Protein AF-A0AA91TT52-F1 (afdb_monomer_lite)

Foldseek 3Di:
DPLVQADQLVVVLVVVLVVQLVVLLVVDDPVCNVPVSVVVSCVVSVCCSVPPSVVVSVVVLLVLLVVQVCVLVVQVLQLLLCCQLCVVVCVVVVVNVVCVSSQSSCCVNPLWGLRNLSNQLLLLLLLLLLVLLLVPEPDPLLVVLSVVQSVCSQQPNNVSSCPVHQVLLPLLSNQLSNLRSNLSSLLSVQSAIFNDDDGGHPGSLVRRADPVPGCDSSSVSNVVSNVSSSNRSNVCCNVPSCNHVSVVVSVVVVVVVCVPDDPDDQDFQADFDKDQLCPDPDPCSNVCSVHDDIDGDGPDPDGHGSDDDDDPDADPVNPDD

InterPro domains:
  IPR001127 Phosphotransferase system, sugar-specific permease EIIA type 1 [PF00358] (265-321)
  IPR001127 Phosphotransferase system, sugar-specific permease EIIA type 1 [PS51093] (282-321)
  IPR003352 Phosphotransferase system, EIIC [PF02378] (2-179)
  IPR011055 Duplicated hybrid motif [G3DSA:2.70.70.10] (254-321)
  IPR011055 Duplicated hybrid motif [SSF51261] (259-321)
  IPR013013 Phosphotransferase system, EIIC component, type 1 [PS51103] (1-254)
  IPR050558 Phosphotransferase System Sugar-Specific Components [PTHR30175] (1-278)

Secondary structure (DSSP, 8-state):
--GGG-HHHHHHHHHHHHHHHHHHHHHS-TTTHHHHHHHHHHHHHHHHIIIIIHHHHHHHHHHHHHHHHHHHHH-HHHHHHHHHHHHHHHHHTTTHHHHHHHHHHHHHHHSSBSSGGGGHHHHHHHHHHHHHHHHH---HHHHHHHHHHHHHHHTT--HHHIIIIIHHHSHHHHHHHHHHHHHHHHHHHTT--B-S---SGGGGGGGGSBTTTBS-HHHHHHHHHHHHHHHHHHHHHHHH--HHHHHHHHHHHHHHHHTT-----PPPSS-EEEE-GGGSS-HHHHTTTT-S--EEEESSS----SS--------TT-S--

Organism: Niallia circulans (NCBI:txid1397)

Sequence (321 aa):
MTYTSSVIPIILATYFAAKVEKWLAKVMPAVVKSFFVPLFTLLLIVPLTFLIIGPVSTWASNLLGQGTLWIYEAVPAIAGLVMGGFWQVFVIFGLHWGFVPIGYNNYPVLGYDNFLIMTFAASFAQIGAVLAVMLLTKNKKVKSLSIPAFISGIFGVTEPAIYGVTLPLKKPFIISCIGAGIGGAIIAVMNAKSYSPGPLGIFKIPTLINPENGVDSSFWGAMIAIGVAFVLSFVLTLLFGGINKQVKEVVSEGKELMKGVRNEEIVSPISGELISLKEIPDQVFASESMGKGIGIIPSTGRAVSPVNGIVTTLFKTKHAI

pLDDT: mean 85.79, std 10.61, range [46.94, 98.31]

Radius of gyration: 25.04 Å; chains: 1; bounding box: 53×62×58 Å

Structure (mmCIF, N/CA/C/O backbone):
data_AF-A0AA91TT52-F1
#
_entry.id   AF-A0AA91TT52-F1
#
loop_
_atom_site.group_PDB
_atom_site.id
_atom_site.type_symbol
_atom_site.label_atom_id
_atom_site.label_alt_id
_atom_site.label_comp_id
_atom_site.label_asym_id
_atom_site.label_entity_id
_atom_site.label_seq_id
_atom_site.pdbx_PDB_ins_code
_atom_site.Cartn_x
_atom_site.Cartn_y
_atom_site.Cartn_z
_atom_site.occupancy
_atom_site.B_iso_or_equiv
_atom_site.auth_seq_id
_atom_site.auth_comp_id
_atom_site.auth_asym_id
_atom_site.auth_atom_id
_atom_site.pdbx_PDB_model_num
ATOM 1 N N . MET A 1 1 ? 17.632 -1.076 -21.036 1.00 46.94 1 MET A N 1
ATOM 2 C CA . MET A 1 1 ? 16.562 -1.824 -20.342 1.00 46.94 1 MET A CA 1
ATOM 3 C C . MET A 1 1 ? 17.054 -3.241 -20.089 1.00 46.94 1 MET A C 1
ATOM 5 O O . MET A 1 1 ? 17.298 -3.966 -21.045 1.00 46.94 1 MET A O 1
ATOM 9 N N . THR A 1 2 ? 17.279 -3.628 -18.839 1.00 49.62 2 THR A N 1
ATOM 10 C CA . THR A 1 2 ? 17.638 -5.008 -18.484 1.00 49.62 2 THR A CA 1
ATOM 11 C C . THR A 1 2 ? 16.352 -5.822 -18.332 1.00 49.62 2 THR A C 1
ATOM 13 O O . THR A 1 2 ? 15.542 -5.547 -17.450 1.00 49.62 2 THR A O 1
ATOM 16 N N . TYR A 1 3 ? 16.149 -6.822 -19.199 1.00 54.44 3 TYR A N 1
ATOM 17 C CA . TYR A 1 3 ? 14.974 -7.715 -19.186 1.00 54.44 3 TYR A CA 1
ATOM 18 C C . TYR A 1 3 ? 14.719 -8.375 -17.828 1.00 54.44 3 TYR A C 1
ATOM 20 O O . TYR A 1 3 ? 13.582 -8.667 -17.473 1.00 54.44 3 TYR A O 1
ATOM 28 N N . THR A 1 4 ? 15.786 -8.568 -17.059 1.00 54.38 4 THR A N 1
ATOM 29 C CA . THR A 1 4 ? 15.794 -9.191 -15.736 1.00 54.38 4 THR A CA 1
ATOM 30 C C . THR A 1 4 ? 14.992 -8.429 -14.680 1.00 54.38 4 THR A C 1
ATOM 32 O O . THR A 1 4 ? 14.678 -9.010 -13.649 1.00 54.38 4 THR A O 1
ATOM 35 N N . SER A 1 5 ? 14.656 -7.157 -14.922 1.00 55.12 5 SER A N 1
ATOM 36 C CA . SER A 1 5 ? 14.015 -6.283 -13.929 1.00 55.12 5 SER A CA 1
ATOM 37 C C . SER A 1 5 ? 12.599 -5.836 -14.315 1.00 55.12 5 SER A C 1
ATOM 39 O O . SER A 1 5 ? 12.020 -5.008 -13.616 1.00 55.12 5 SER A O 1
ATOM 41 N N . SER A 1 6 ? 12.035 -6.344 -15.420 1.00 66.88 6 SER A N 1
ATOM 42 C CA . SER A 1 6 ? 10.694 -5.958 -15.884 1.00 66.88 6 SER A CA 1
ATOM 43 C C . SER A 1 6 ? 9.651 -7.042 -15.598 1.00 66.88 6 SER A C 1
ATOM 45 O O . SER A 1 6 ? 9.856 -8.226 -15.869 1.00 66.88 6 SER A O 1
ATOM 47 N N . VAL A 1 7 ? 8.506 -6.625 -15.053 1.00 72.69 7 VAL A N 1
ATOM 48 C CA . VAL A 1 7 ? 7.458 -7.525 -14.543 1.00 72.69 7 VAL A CA 1
ATOM 49 C C . VAL A 1 7 ? 6.694 -8.227 -15.672 1.00 72.69 7 VAL A C 1
ATOM 51 O O . VAL A 1 7 ? 6.399 -9.417 -15.574 1.00 72.69 7 VAL A O 1
ATOM 54 N N . ILE A 1 8 ? 6.402 -7.520 -16.768 1.00 78.44 8 ILE A N 1
ATOM 55 C CA . ILE A 1 8 ? 5.627 -8.056 -17.900 1.00 78.44 8 ILE A CA 1
ATOM 56 C C . ILE A 1 8 ? 6.341 -9.231 -18.601 1.00 78.44 8 ILE A C 1
ATOM 58 O O . ILE A 1 8 ? 5.702 -10.277 -18.765 1.00 78.44 8 ILE A O 1
ATOM 62 N N . PRO A 1 9 ? 7.638 -9.143 -18.974 1.00 78.88 9 PRO A N 1
ATOM 63 C CA . PRO A 1 9 ? 8.349 -10.281 -19.550 1.00 78.88 9 PRO A CA 1
ATOM 64 C C . PRO A 1 9 ? 8.354 -11.506 -18.633 1.00 78.88 9 PRO A C 1
ATOM 66 O O . PRO A 1 9 ? 8.196 -12.617 -19.130 1.00 78.88 9 PRO A O 1
ATOM 69 N N . ILE A 1 10 ? 8.471 -11.330 -17.311 1.00 82.88 10 ILE A N 1
ATOM 70 C CA . ILE A 1 10 ? 8.463 -12.443 -16.343 1.00 82.88 10 ILE A CA 1
ATOM 71 C C . ILE A 1 10 ? 7.098 -13.143 -16.326 1.00 82.88 10 ILE A C 1
ATOM 73 O O . ILE A 1 10 ? 7.037 -14.375 -16.370 1.00 82.88 10 ILE A O 1
ATOM 77 N N . ILE A 1 11 ? 5.996 -12.386 -16.303 1.00 84.56 11 ILE A N 1
ATOM 78 C CA . ILE A 1 11 ? 4.635 -12.951 -16.335 1.00 84.56 11 ILE A CA 1
ATOM 79 C C . ILE A 1 11 ? 4.414 -13.747 -17.626 1.00 84.56 11 ILE A C 1
ATOM 81 O O . ILE A 1 11 ? 3.922 -14.876 -17.590 1.00 84.56 11 ILE A O 1
ATOM 85 N N . LEU A 1 12 ? 4.807 -13.191 -18.773 1.00 85.69 12 LEU A N 1
ATOM 86 C CA . LEU A 1 12 ? 4.662 -13.875 -20.056 1.00 85.69 12 LEU A CA 1
ATOM 87 C C . LEU A 1 12 ? 5.569 -15.112 -20.137 1.00 85.69 12 LEU A C 1
ATOM 89 O O . LEU A 1 12 ? 5.094 -16.189 -20.495 1.00 85.69 12 LEU A O 1
ATOM 93 N N . ALA A 1 13 ? 6.840 -14.995 -19.748 1.00 88.38 13 ALA A N 1
ATOM 94 C CA . ALA A 1 13 ? 7.793 -16.103 -19.757 1.00 88.38 13 ALA A CA 1
ATOM 95 C C . ALA A 1 13 ? 7.319 -17.266 -18.878 1.00 88.38 13 ALA A C 1
ATOM 97 O O . ALA A 1 13 ? 7.298 -18.406 -19.336 1.00 88.38 13 ALA A O 1
ATOM 98 N N . THR A 1 14 ? 6.860 -16.989 -17.654 1.00 90.00 14 THR A N 1
ATOM 99 C CA . THR A 1 14 ? 6.334 -18.019 -16.739 1.00 90.00 14 THR A CA 1
ATOM 100 C C . THR A 1 14 ? 5.026 -18.638 -17.237 1.00 90.00 14 THR A C 1
ATOM 102 O O . THR A 1 14 ? 4.836 -19.848 -17.110 1.00 90.00 14 THR A O 1
ATOM 105 N N . TYR A 1 15 ? 4.149 -17.860 -17.878 1.00 91.19 15 TYR A N 1
ATOM 106 C CA . TYR A 1 15 ? 2.933 -18.380 -18.510 1.00 91.19 15 TYR A CA 1
ATOM 107 C C . TYR A 1 15 ? 3.239 -19.370 -19.642 1.00 91.19 15 TYR A C 1
ATOM 109 O O . TYR A 1 15 ? 2.664 -20.464 -19.690 1.00 91.19 15 TYR A O 1
ATOM 117 N N . PHE A 1 16 ? 4.152 -19.011 -20.550 1.00 92.19 16 PHE A N 1
ATOM 118 C CA . PHE A 1 16 ? 4.579 -19.914 -21.618 1.00 92.19 16 PHE A CA 1
ATOM 119 C C . PHE A 1 16 ? 5.357 -21.108 -21.059 1.00 92.19 16 PHE A C 1
ATOM 121 O O . PHE A 1 16 ? 5.114 -22.232 -21.501 1.00 92.19 16 PHE A O 1
ATOM 128 N N . ALA A 1 17 ? 6.194 -20.905 -20.036 1.00 93.19 17 ALA A N 1
ATOM 129 C CA . ALA A 1 17 ? 6.904 -21.983 -19.353 1.00 93.19 17 ALA A CA 1
ATOM 130 C C . ALA A 1 17 ? 5.943 -23.015 -18.779 1.00 93.19 17 ALA A C 1
ATOM 132 O O . ALA A 1 17 ? 6.080 -24.195 -19.081 1.00 93.19 17 ALA A O 1
ATOM 133 N N . ALA A 1 18 ? 4.899 -22.582 -18.072 1.00 94.75 18 ALA A N 1
ATOM 134 C CA . ALA A 1 18 ? 3.899 -23.486 -17.514 1.00 94.75 18 ALA A CA 1
ATOM 135 C C . ALA A 1 18 ? 3.175 -24.317 -18.593 1.00 94.75 18 ALA A C 1
ATOM 137 O O . ALA A 1 18 ? 2.763 -25.451 -18.336 1.00 94.75 18 ALA A O 1
ATOM 138 N N . LYS A 1 19 ? 3.000 -23.779 -19.809 1.00 94.44 19 LYS A N 1
ATOM 139 C CA . LYS A 1 19 ? 2.430 -24.532 -20.940 1.00 94.44 19 LYS A CA 1
ATOM 140 C C . LYS A 1 19 ? 3.423 -25.533 -21.524 1.00 94.44 19 LYS A C 1
ATOM 142 O O . LYS A 1 19 ? 3.048 -26.685 -21.741 1.00 94.44 19 LYS A O 1
ATOM 147 N N . VAL A 1 20 ? 4.659 -25.097 -21.767 1.00 94.62 20 VAL A N 1
ATOM 148 C CA . VAL A 1 20 ? 5.735 -25.938 -22.313 1.00 94.62 20 VAL A CA 1
ATOM 149 C C . VAL A 1 20 ? 6.048 -27.085 -21.356 1.00 94.62 20 VAL A C 1
ATOM 151 O O . VAL A 1 20 ? 6.084 -28.235 -21.782 1.00 94.62 20 VAL A O 1
ATOM 154 N N . GLU A 1 21 ? 6.154 -26.804 -20.060 1.00 95.44 21 GLU A N 1
ATOM 155 C CA . GLU A 1 21 ? 6.400 -27.797 -19.014 1.00 95.44 21 GLU A CA 1
ATOM 156 C C . GLU A 1 21 ? 5.288 -28.850 -18.965 1.00 95.44 21 GLU A C 1
ATOM 158 O O . GLU A 1 21 ? 5.562 -30.049 -19.004 1.00 95.44 21 GLU A O 1
ATOM 163 N N . LYS A 1 22 ? 4.014 -28.427 -18.967 1.00 94.31 22 LYS A N 1
ATOM 164 C CA . LYS A 1 22 ? 2.864 -29.351 -19.003 1.00 94.31 22 LYS A CA 1
ATOM 165 C C . LYS A 1 22 ? 2.855 -30.224 -20.253 1.00 94.31 22 LYS A C 1
ATOM 167 O O . LYS A 1 22 ? 2.429 -31.377 -20.184 1.00 94.31 22 LYS A O 1
ATOM 172 N N . TRP A 1 23 ? 3.268 -29.681 -21.393 1.00 95.38 23 TRP A N 1
ATOM 173 C CA . TRP A 1 23 ? 3.359 -30.434 -22.639 1.00 95.38 23 TRP A CA 1
ATOM 174 C C . TRP A 1 23 ? 4.511 -31.447 -22.598 1.00 95.38 23 TRP A C 1
ATOM 176 O O . TRP A 1 23 ? 4.277 -32.635 -22.819 1.00 95.38 23 TRP A O 1
ATOM 186 N N . LEU A 1 24 ? 5.713 -31.026 -22.200 1.00 93.94 24 LEU A N 1
ATOM 187 C CA . LEU A 1 24 ? 6.869 -31.912 -22.026 1.00 93.94 24 LEU A CA 1
ATOM 188 C C . LEU A 1 24 ? 6.582 -33.018 -21.006 1.00 93.94 24 LEU A C 1
ATOM 190 O O . LEU A 1 24 ? 6.899 -34.180 -21.249 1.00 93.94 24 LEU A O 1
ATOM 194 N N . ALA A 1 25 ? 5.892 -32.704 -19.909 1.00 92.88 25 ALA A N 1
ATOM 195 C CA . ALA A 1 25 ? 5.464 -33.689 -18.922 1.00 92.88 25 ALA A CA 1
ATOM 196 C C . ALA A 1 25 ? 4.472 -34.723 -19.479 1.00 92.88 25 ALA A C 1
ATOM 198 O O . ALA A 1 25 ? 4.389 -35.826 -18.942 1.00 92.88 25 ALA A O 1
ATOM 199 N N . LYS A 1 26 ? 3.718 -34.424 -20.541 1.00 93.56 26 LYS A N 1
ATOM 200 C CA . LYS A 1 26 ? 2.856 -35.424 -21.197 1.00 93.56 26 LYS A CA 1
ATOM 201 C C . LYS A 1 26 ? 3.634 -36.332 -22.142 1.00 93.56 26 LYS A C 1
ATOM 203 O O . LYS A 1 26 ? 3.315 -37.511 -22.227 1.00 93.56 26 LYS A O 1
ATOM 208 N N . VAL A 1 27 ? 4.633 -35.789 -22.834 1.00 93.31 27 VAL A N 1
ATOM 209 C CA . VAL A 1 27 ? 5.400 -36.514 -23.859 1.00 93.31 27 VAL A CA 1
ATOM 210 C C . VAL A 1 27 ? 6.543 -37.336 -23.247 1.00 93.31 27 VAL A C 1
ATOM 212 O O . VAL A 1 27 ? 6.926 -38.366 -23.794 1.00 93.31 27 VAL A O 1
ATOM 215 N N . MET A 1 28 ? 7.090 -36.912 -22.104 1.00 91.56 28 MET A N 1
ATOM 216 C CA . MET A 1 28 ? 8.277 -37.533 -21.511 1.00 91.56 28 MET A CA 1
ATOM 217 C C . MET A 1 28 ? 7.993 -38.818 -20.715 1.00 91.56 28 MET A C 1
ATOM 219 O O . MET A 1 28 ? 7.111 -38.814 -19.845 1.00 91.56 28 MET A O 1
ATOM 223 N N . PRO A 1 29 ? 8.788 -39.893 -20.926 1.00 91.44 29 PRO A N 1
ATOM 224 C CA . PRO A 1 29 ? 8.698 -41.124 -20.146 1.00 91.44 29 PRO A CA 1
ATOM 225 C C . PRO A 1 29 ? 8.929 -40.886 -18.649 1.00 91.44 29 PRO A C 1
ATOM 227 O O . PRO A 1 29 ? 9.776 -40.082 -18.259 1.00 91.44 29 PRO A O 1
ATOM 230 N N . ALA A 1 30 ? 8.212 -41.624 -17.796 1.00 91.00 30 ALA A N 1
ATOM 231 C CA . ALA A 1 30 ? 8.233 -41.428 -16.343 1.00 91.00 30 ALA A CA 1
ATOM 232 C C . ALA A 1 30 ? 9.642 -41.506 -15.724 1.00 91.00 30 ALA A C 1
ATOM 234 O O . ALA A 1 30 ? 9.954 -40.714 -14.841 1.00 91.00 30 ALA A O 1
ATOM 235 N N . VAL A 1 31 ? 10.499 -42.399 -16.234 1.00 92.25 31 VAL A N 1
ATOM 236 C CA . VAL A 1 31 ? 11.857 -42.651 -15.711 1.00 92.25 31 VAL A CA 1
ATOM 237 C C . VAL A 1 31 ? 12.773 -41.429 -15.830 1.00 92.25 31 VAL A C 1
ATOM 239 O O . VAL A 1 31 ? 13.665 -41.241 -15.013 1.00 92.25 31 VAL A O 1
ATOM 242 N N . VAL A 1 32 ? 12.545 -40.581 -16.836 1.00 92.94 32 VAL A N 1
ATOM 243 C CA . VAL A 1 32 ? 13.442 -39.464 -17.181 1.00 92.94 32 VAL A CA 1
ATOM 244 C C . VAL A 1 32 ? 12.784 -38.091 -16.983 1.00 92.94 32 VAL A C 1
ATOM 246 O O . VAL A 1 32 ? 13.426 -37.046 -17.091 1.00 92.94 32 VAL A O 1
ATOM 249 N N . LYS A 1 33 ? 11.486 -38.085 -16.663 1.00 90.50 33 LYS A N 1
ATOM 250 C CA . LYS A 1 33 ? 10.633 -36.898 -16.555 1.00 90.50 33 LYS A CA 1
ATOM 251 C C . LYS A 1 33 ? 11.160 -35.861 -15.560 1.00 90.50 33 LYS A C 1
ATOM 253 O O . LYS A 1 33 ? 11.121 -34.675 -15.867 1.00 90.50 33 LYS A O 1
ATOM 258 N N . SER A 1 34 ? 11.672 -36.294 -14.409 1.00 89.94 34 SER A N 1
ATOM 259 C CA . SER A 1 34 ? 12.194 -35.398 -13.364 1.00 89.94 34 SER A CA 1
ATOM 260 C C . SER A 1 34 ? 13.415 -34.591 -13.808 1.00 89.94 34 SER A C 1
ATOM 262 O O . SER A 1 34 ? 13.635 -33.500 -13.293 1.00 89.94 34 SER A O 1
ATOM 264 N N . PHE A 1 35 ? 14.186 -35.101 -14.772 1.00 91.50 35 PHE A N 1
ATOM 265 C CA . PHE A 1 35 ? 15.400 -34.454 -15.260 1.00 91.50 35 PHE A CA 1
ATOM 266 C C . PHE A 1 35 ? 15.152 -33.652 -16.543 1.00 91.50 35 PHE A C 1
ATOM 268 O O . PHE A 1 35 ? 15.481 -32.469 -16.625 1.00 91.50 35 PHE A O 1
ATOM 275 N N . PHE A 1 36 ? 14.531 -34.273 -17.548 1.00 94.25 36 PHE A N 1
ATOM 276 C CA . PHE A 1 36 ? 14.431 -33.666 -18.877 1.00 94.25 36 PHE A CA 1
ATOM 277 C C . PHE A 1 36 ? 13.303 -32.646 -19.012 1.00 94.25 36 PHE A C 1
ATOM 279 O O . PHE A 1 36 ? 13.426 -31.731 -19.823 1.00 94.25 36 PHE A O 1
ATOM 286 N N . VAL A 1 37 ? 12.220 -32.755 -18.232 1.00 94.25 37 VAL A N 1
ATOM 287 C CA . VAL A 1 37 ? 11.124 -31.776 -18.323 1.00 94.25 37 VAL A CA 1
ATOM 288 C C . VAL A 1 37 ? 11.588 -30.381 -17.894 1.00 94.25 37 VAL A C 1
ATOM 290 O O . VAL A 1 37 ? 11.423 -29.461 -18.699 1.00 94.25 37 VAL A O 1
ATOM 293 N N . PRO A 1 38 ? 12.225 -30.181 -16.721 1.00 92.50 38 PRO A N 1
ATOM 294 C CA . PRO A 1 38 ? 12.754 -28.865 -16.357 1.00 92.50 38 PRO A CA 1
ATOM 295 C C . PRO A 1 38 ? 13.838 -28.376 -17.326 1.00 92.50 38 PRO A C 1
ATOM 297 O O . PRO A 1 38 ? 13.805 -27.217 -17.741 1.00 92.50 38 PRO A O 1
ATOM 300 N N . LEU A 1 39 ? 14.753 -29.263 -17.745 1.00 95.12 39 LEU A N 1
ATOM 301 C CA . LEU A 1 39 ? 15.841 -28.930 -18.670 1.00 95.12 39 LEU A CA 1
ATOM 302 C C . LEU A 1 39 ? 15.311 -28.384 -20.000 1.00 95.12 39 LEU A C 1
ATOM 304 O O . LEU A 1 39 ? 15.680 -27.284 -20.402 1.00 95.12 39 LEU A O 1
ATOM 308 N N . PHE A 1 40 ? 14.428 -29.126 -20.674 1.00 95.00 40 PHE A N 1
ATOM 309 C CA . PHE A 1 40 ? 13.886 -28.702 -21.965 1.00 95.00 40 PHE A CA 1
ATOM 310 C C . PHE A 1 40 ? 12.918 -27.529 -21.837 1.00 95.00 40 PHE A C 1
ATOM 312 O O . PHE A 1 40 ? 12.854 -26.702 -22.744 1.00 95.00 40 PHE A O 1
ATOM 319 N N . THR A 1 41 ? 12.213 -27.402 -20.709 1.00 94.56 41 THR A N 1
ATOM 320 C CA . THR A 1 41 ? 11.400 -26.209 -20.442 1.00 94.56 41 THR A CA 1
ATOM 321 C C . THR A 1 41 ? 12.287 -24.971 -20.432 1.00 94.56 41 THR A C 1
ATOM 323 O O . THR A 1 41 ? 12.012 -24.026 -21.166 1.00 94.56 41 THR A O 1
ATOM 326 N N . LEU A 1 42 ? 13.391 -24.979 -19.681 1.00 93.19 42 LEU A N 1
ATOM 327 C CA . LEU A 1 42 ? 14.327 -23.853 -19.662 1.00 93.19 42 LEU A CA 1
ATOM 328 C C . LEU A 1 42 ? 15.009 -23.649 -21.018 1.00 93.19 42 LEU A C 1
ATOM 330 O O . LEU A 1 42 ? 15.086 -22.517 -21.489 1.00 93.19 42 LEU A O 1
ATOM 334 N N . LEU A 1 43 ? 15.441 -24.725 -21.679 1.00 95.00 43 LEU A N 1
ATOM 335 C CA . LEU A 1 43 ? 16.121 -24.660 -22.976 1.00 95.00 43 LEU A CA 1
ATOM 336 C C . LEU A 1 43 ? 15.246 -24.046 -24.078 1.00 95.00 43 LEU A C 1
ATOM 338 O O . LEU A 1 43 ? 15.771 -23.398 -24.977 1.00 95.00 43 LEU A O 1
ATOM 342 N N . LEU A 1 44 ? 13.925 -24.216 -24.005 1.00 93.81 44 LEU A N 1
ATOM 343 C CA . LEU A 1 44 ? 12.980 -23.598 -24.937 1.00 93.81 44 LEU A CA 1
ATOM 344 C C . LEU A 1 44 ? 12.572 -22.191 -24.493 1.00 93.81 44 LEU A C 1
ATOM 346 O O . LEU A 1 44 ? 12.521 -21.271 -25.309 1.00 93.81 44 LEU A O 1
ATOM 350 N N . ILE A 1 45 ? 12.284 -22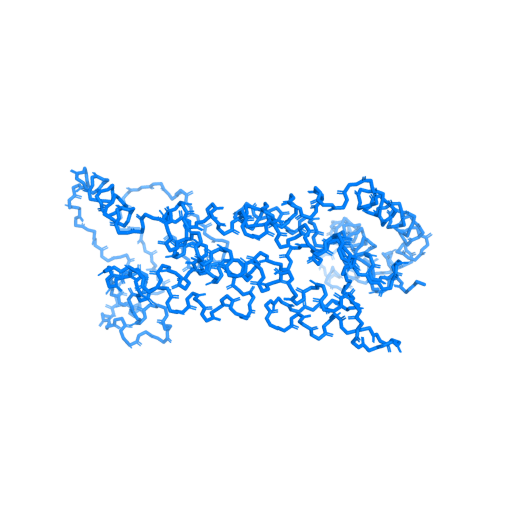.007 -23.204 1.00 93.25 45 ILE A N 1
ATOM 351 C CA . ILE A 1 45 ? 11.751 -20.744 -22.689 1.00 93.25 45 ILE A CA 1
ATOM 352 C C . ILE A 1 45 ? 12.810 -19.659 -22.635 1.00 93.25 45 ILE A C 1
ATOM 354 O O . ILE A 1 45 ? 12.484 -18.518 -22.937 1.00 93.25 45 ILE A O 1
ATOM 358 N N . VAL A 1 46 ? 14.059 -19.965 -22.287 1.00 90.44 46 VAL A N 1
ATOM 359 C CA . VAL A 1 46 ? 15.106 -18.941 -22.170 1.00 90.44 46 VAL A CA 1
ATOM 360 C C . VAL A 1 46 ? 15.366 -18.256 -23.526 1.00 90.44 46 VAL A C 1
ATOM 362 O O . VAL A 1 46 ? 15.215 -17.034 -23.589 1.00 90.44 46 VAL A O 1
ATOM 365 N N . PRO A 1 47 ? 15.632 -18.971 -24.642 1.00 90.75 47 PRO A N 1
ATOM 366 C CA . PRO A 1 47 ? 15.759 -18.341 -25.959 1.00 90.75 47 PRO A CA 1
ATOM 367 C C . PRO A 1 47 ? 14.470 -17.660 -26.423 1.00 90.75 47 PRO A C 1
ATOM 369 O O . PRO A 1 47 ? 14.521 -16.534 -26.912 1.00 90.75 47 PRO A O 1
ATOM 372 N N . LEU A 1 48 ? 13.306 -18.292 -26.225 1.00 89.50 48 LEU A N 1
ATOM 373 C CA . LEU A 1 48 ? 12.008 -17.695 -26.560 1.00 89.50 48 LEU A CA 1
ATOM 374 C C . LEU A 1 48 ? 11.784 -16.373 -25.812 1.00 89.50 48 LEU A C 1
ATOM 376 O O . LEU A 1 48 ? 11.241 -15.416 -26.372 1.00 89.50 48 LEU A O 1
ATOM 380 N N . THR A 1 49 ? 12.232 -16.320 -24.557 1.00 86.12 49 THR A N 1
ATOM 381 C CA . THR A 1 49 ? 12.125 -15.141 -23.707 1.00 86.12 49 THR A CA 1
ATOM 382 C C . THR A 1 49 ? 12.951 -13.999 -24.268 1.00 86.12 49 THR A C 1
ATOM 384 O O . THR A 1 49 ? 12.451 -12.886 -24.347 1.00 86.12 49 THR A O 1
ATOM 387 N N . PHE A 1 50 ? 14.175 -14.254 -24.725 1.00 84.12 50 PHE A N 1
ATOM 388 C CA . PHE A 1 50 ? 15.021 -13.199 -25.284 1.00 84.12 50 PHE A CA 1
ATOM 389 C C . PHE A 1 50 ? 14.654 -12.803 -26.719 1.00 84.12 50 PHE A C 1
ATOM 391 O O . PHE A 1 50 ? 14.724 -11.623 -27.054 1.00 84.12 50 PHE A O 1
ATOM 398 N N . LEU A 1 51 ? 14.259 -13.759 -27.563 1.00 87.88 51 LEU A N 1
ATOM 399 C CA . LEU A 1 51 ? 14.046 -13.522 -28.995 1.00 87.88 51 LEU A CA 1
ATOM 400 C C . LEU A 1 51 ? 12.656 -12.971 -29.323 1.00 87.88 51 LEU A C 1
ATOM 402 O O . LEU A 1 51 ? 12.521 -12.193 -30.262 1.00 87.88 51 LEU A O 1
ATOM 406 N N . ILE A 1 52 ? 11.622 -13.389 -28.585 1.00 85.88 52 ILE A N 1
ATOM 407 C CA . ILE A 1 52 ? 10.225 -13.078 -28.925 1.00 85.88 52 ILE A CA 1
ATOM 408 C C . ILE A 1 52 ? 9.526 -12.370 -27.769 1.00 85.88 52 ILE A C 1
ATOM 410 O O . ILE A 1 52 ? 9.042 -11.251 -27.937 1.00 85.88 52 ILE A O 1
ATOM 414 N N . ILE A 1 53 ? 9.477 -12.993 -26.586 1.00 82.38 53 ILE A N 1
ATOM 415 C CA . ILE A 1 53 ? 8.714 -12.441 -25.454 1.00 82.38 53 ILE A CA 1
ATOM 416 C C . ILE A 1 53 ? 9.313 -11.109 -25.021 1.00 82.38 53 ILE A C 1
ATOM 418 O O . ILE A 1 53 ? 8.568 -10.176 -24.761 1.00 82.38 53 ILE A O 1
ATOM 422 N N . GLY A 1 54 ? 10.638 -11.000 -24.999 1.00 76.31 54 GLY A N 1
ATOM 423 C CA . GLY A 1 54 ? 11.376 -9.798 -24.653 1.00 76.31 54 GLY A CA 1
ATOM 424 C C . GLY A 1 54 ? 10.930 -8.611 -25.504 1.00 76.31 54 GLY A C 1
ATOM 425 O O . GLY A 1 54 ? 10.263 -7.734 -24.960 1.00 76.31 54 GLY A O 1
ATOM 426 N N . PRO A 1 55 ? 11.184 -8.600 -26.824 1.00 80.94 55 PRO A N 1
ATOM 427 C CA . PRO A 1 55 ? 10.782 -7.497 -27.698 1.00 80.94 55 PRO A CA 1
ATOM 428 C C . PRO A 1 55 ? 9.292 -7.135 -27.607 1.00 80.94 55 PRO A C 1
ATOM 430 O O . PRO A 1 55 ? 8.948 -5.959 -27.480 1.00 80.94 55 PRO A O 1
ATOM 433 N N . VAL A 1 56 ? 8.404 -8.138 -27.599 1.00 81.31 56 VAL A N 1
ATOM 434 C CA . VAL A 1 56 ? 6.947 -7.934 -27.485 1.00 81.31 56 VAL A CA 1
ATOM 435 C C . VAL A 1 56 ? 6.581 -7.309 -26.138 1.00 81.31 56 VAL A C 1
ATOM 437 O O . VAL A 1 56 ? 5.796 -6.363 -26.073 1.00 81.31 56 VAL A O 1
ATOM 440 N N . SER A 1 57 ? 7.167 -7.818 -25.055 1.00 75.12 57 SER A N 1
ATOM 441 C CA . SER A 1 57 ? 6.925 -7.329 -23.700 1.00 75.12 57 SER A CA 1
ATOM 442 C C . SER A 1 57 ? 7.480 -5.928 -23.498 1.00 75.12 57 SER A C 1
ATOM 444 O O . SER A 1 57 ? 6.798 -5.118 -22.894 1.00 75.12 57 SER A O 1
ATOM 446 N N . THR A 1 58 ? 8.646 -5.595 -24.054 1.00 75.81 58 THR A N 1
ATOM 447 C CA . THR A 1 58 ? 9.210 -4.242 -24.007 1.00 75.81 58 THR A CA 1
ATOM 448 C C . THR A 1 58 ? 8.317 -3.245 -24.733 1.00 75.81 58 THR A C 1
ATOM 450 O O . THR A 1 58 ? 8.061 -2.165 -24.205 1.00 75.81 58 THR A O 1
ATOM 453 N N . TRP A 1 59 ? 7.794 -3.604 -25.908 1.00 79.56 59 TRP A N 1
ATOM 454 C CA . TRP A 1 59 ? 6.827 -2.762 -26.612 1.00 79.56 59 TRP A CA 1
ATOM 455 C C . TRP A 1 59 ? 5.550 -2.550 -25.783 1.00 79.56 59 TRP A C 1
ATOM 457 O O . TRP A 1 59 ? 5.139 -1.408 -25.575 1.00 79.56 59 TRP A O 1
ATOM 467 N N . ALA A 1 60 ? 4.979 -3.624 -25.228 1.00 76.38 60 ALA A N 1
ATOM 468 C CA . ALA A 1 60 ? 3.802 -3.547 -24.363 1.00 76.38 60 ALA A CA 1
ATOM 469 C C . ALA A 1 60 ? 4.064 -2.737 -23.076 1.00 76.38 60 ALA A C 1
ATOM 471 O O . ALA A 1 60 ? 3.237 -1.920 -22.680 1.00 76.38 60 ALA A O 1
ATOM 472 N N . SER A 1 61 ? 5.230 -2.920 -22.452 1.00 72.00 61 SER A N 1
ATOM 473 C CA . SER A 1 61 ? 5.709 -2.181 -21.280 1.00 72.00 61 SER A CA 1
ATOM 474 C C . SER A 1 61 ? 5.841 -0.689 -21.558 1.00 72.00 61 SER A C 1
ATOM 476 O O . SER A 1 61 ? 5.426 0.118 -20.729 1.00 72.00 61 SER A O 1
ATOM 478 N N . ASN A 1 62 ? 6.396 -0.311 -22.711 1.00 76.50 62 ASN A N 1
ATOM 479 C CA . ASN A 1 62 ? 6.525 1.090 -23.103 1.00 76.50 62 ASN A CA 1
ATOM 480 C C . ASN A 1 62 ? 5.154 1.724 -23.351 1.00 76.50 62 ASN A C 1
ATOM 482 O O . ASN A 1 62 ? 4.902 2.824 -22.869 1.00 76.50 62 ASN A O 1
ATOM 486 N N . LEU A 1 63 ? 4.254 1.017 -24.042 1.00 76.06 63 LEU A N 1
ATOM 487 C CA . LEU A 1 63 ? 2.891 1.488 -24.295 1.00 76.06 63 LEU A CA 1
ATOM 488 C C . LEU A 1 63 ? 2.097 1.648 -22.994 1.00 76.06 63 LEU A C 1
ATOM 490 O O . LEU A 1 63 ? 1.390 2.636 -22.816 1.00 76.06 63 LEU A O 1
ATOM 494 N N . LEU A 1 64 ? 2.250 0.711 -22.058 1.00 70.81 64 LEU A N 1
ATOM 495 C CA . LEU A 1 64 ? 1.625 0.795 -20.743 1.00 70.81 64 LEU A CA 1
ATOM 496 C C . LEU A 1 64 ? 2.186 1.964 -19.924 1.00 70.81 64 LEU A C 1
ATOM 498 O O . LEU A 1 64 ? 1.406 2.730 -19.366 1.00 70.81 64 LEU A O 1
ATOM 502 N N . GLY A 1 65 ? 3.513 2.136 -19.892 1.00 70.94 65 GLY A N 1
ATOM 503 C CA . GLY A 1 65 ? 4.160 3.269 -19.222 1.00 70.94 65 GLY A CA 1
ATOM 504 C C . GLY A 1 65 ? 3.690 4.611 -19.791 1.00 70.94 65 GLY A C 1
ATOM 505 O O . GLY A 1 65 ? 3.262 5.485 -19.039 1.00 70.94 65 GLY A O 1
ATOM 506 N N . GLN A 1 66 ? 3.646 4.739 -21.121 1.00 76.12 66 GLN A N 1
ATOM 507 C CA . GLN A 1 66 ? 3.084 5.909 -21.807 1.00 76.12 66 GLN A CA 1
ATOM 508 C C . GLN A 1 66 ? 1.598 6.113 -21.493 1.00 76.12 66 GLN A C 1
ATOM 510 O O . GLN A 1 66 ? 1.180 7.240 -21.258 1.00 76.12 66 GLN A O 1
ATOM 515 N N . GLY A 1 67 ? 0.803 5.042 -21.426 1.00 71.31 67 GLY A N 1
ATOM 516 C CA . GLY A 1 67 ? -0.604 5.111 -21.033 1.00 71.31 67 GLY A CA 1
ATOM 517 C C . GLY A 1 67 ? -0.790 5.607 -19.599 1.00 71.31 67 GLY A C 1
ATOM 518 O O . GLY A 1 67 ? -1.654 6.445 -19.346 1.00 71.31 67 GLY A O 1
ATOM 519 N N . THR A 1 68 ? 0.047 5.152 -18.660 1.00 69.25 68 THR A N 1
ATOM 520 C CA . THR A 1 68 ? 0.010 5.660 -17.280 1.00 69.25 68 THR A CA 1
ATOM 521 C C . THR A 1 68 ? 0.427 7.120 -17.187 1.00 69.25 68 THR A C 1
ATOM 523 O O . THR A 1 68 ? -0.233 7.879 -16.480 1.00 69.25 68 THR A O 1
ATOM 526 N N . LEU A 1 69 ? 1.447 7.535 -17.945 1.00 72.50 69 LEU A N 1
ATOM 527 C CA . LEU A 1 69 ? 1.841 8.938 -18.051 1.00 72.50 69 LEU A CA 1
ATOM 528 C C . LEU A 1 69 ? 0.734 9.790 -18.667 1.00 72.50 69 LEU A C 1
ATOM 530 O O . LEU A 1 69 ? 0.436 10.848 -18.137 1.00 72.50 69 LEU A O 1
ATOM 534 N N . TRP A 1 70 ? 0.064 9.312 -19.714 1.00 72.81 70 TRP A N 1
ATOM 535 C CA . TRP A 1 70 ? -1.033 10.033 -20.358 1.00 72.81 70 TRP A CA 1
ATOM 536 C C . TRP A 1 70 ? -2.219 10.260 -19.413 1.00 72.81 70 TRP A C 1
ATOM 538 O O . TRP A 1 70 ? -2.731 11.373 -19.327 1.00 72.81 70 TRP A O 1
ATOM 548 N N . ILE A 1 71 ? -2.629 9.237 -18.652 1.00 67.25 71 ILE A N 1
ATOM 549 C CA . ILE A 1 71 ? -3.680 9.382 -17.627 1.00 67.25 71 ILE A CA 1
ATOM 550 C C . ILE A 1 71 ? -3.238 10.380 -16.550 1.00 67.25 71 ILE A C 1
ATOM 552 O O . ILE A 1 71 ? -4.029 11.217 -16.108 1.00 67.25 71 ILE A O 1
ATOM 556 N N . TYR A 1 72 ? -1.975 10.284 -16.138 1.00 68.50 72 TYR A N 1
ATOM 557 C CA . TYR A 1 72 ? -1.392 11.149 -15.126 1.00 68.50 72 TYR A CA 1
ATOM 558 C C . TYR A 1 72 ? -1.297 12.609 -15.585 1.00 68.50 72 TYR A C 1
ATOM 560 O O . TYR A 1 72 ? -1.619 13.496 -14.809 1.00 68.50 72 TYR A O 1
ATOM 568 N N . GLU A 1 73 ? -0.913 12.875 -16.832 1.00 73.94 73 GLU A N 1
ATOM 569 C CA . GLU A 1 73 ? -0.789 14.224 -17.399 1.00 73.94 73 GLU A CA 1
ATOM 570 C C . GLU A 1 73 ? -2.142 14.835 -17.776 1.00 73.94 73 GLU A C 1
ATOM 572 O O . GLU A 1 73 ? -2.309 16.049 -17.677 1.00 73.94 73 GLU A O 1
ATOM 577 N N . ALA A 1 74 ? -3.126 14.016 -18.163 1.00 74.81 74 ALA A N 1
ATOM 578 C CA . ALA A 1 74 ? -4.448 14.505 -18.539 1.00 74.81 74 ALA A CA 1
ATOM 579 C C . ALA A 1 74 ? -5.190 15.119 -17.343 1.00 74.81 74 ALA A C 1
ATOM 581 O O . ALA A 1 74 ? -5.714 16.228 -17.455 1.00 74.81 74 ALA A O 1
ATOM 582 N N . VAL A 1 75 ? -5.247 14.416 -16.199 1.00 84.12 75 VAL A N 1
ATOM 583 C CA . VAL A 1 75 ? -5.878 14.945 -14.977 1.00 84.12 75 VAL A CA 1
ATOM 584 C C . VAL A 1 75 ? -5.217 14.404 -13.690 1.00 84.12 75 VAL A C 1
ATOM 586 O O . VAL A 1 75 ? -5.808 13.570 -12.991 1.00 84.12 75 VAL A O 1
ATOM 589 N N . PRO A 1 76 ? -4.021 14.904 -13.310 1.00 84.12 76 PRO A N 1
ATOM 590 C CA . PRO A 1 76 ? -3.239 14.350 -12.199 1.00 84.12 76 PRO A CA 1
ATOM 591 C C . PRO A 1 76 ? -4.014 14.325 -10.877 1.00 84.12 76 PRO A C 1
ATOM 593 O O . PRO A 1 76 ? -4.035 13.320 -10.169 1.00 84.12 76 PRO A O 1
ATOM 596 N N . ALA A 1 77 ? -4.732 15.407 -10.565 1.00 88.25 77 ALA A N 1
ATOM 597 C CA . ALA A 1 77 ? -5.508 15.512 -9.333 1.00 88.25 77 ALA A CA 1
ATOM 598 C C . ALA A 1 77 ? -6.604 14.437 -9.225 1.00 88.25 77 ALA A C 1
ATOM 600 O O . ALA A 1 77 ? -6.783 13.851 -8.159 1.00 88.25 77 ALA A O 1
ATOM 601 N N . ILE A 1 78 ? -7.320 14.147 -10.320 1.00 88.25 78 ILE A N 1
ATOM 602 C CA . ILE A 1 78 ? -8.372 13.119 -10.331 1.00 88.25 78 ILE A CA 1
ATOM 603 C C . ILE A 1 78 ? -7.750 11.726 -10.257 1.00 88.25 78 ILE A C 1
ATOM 605 O O . ILE A 1 78 ? -8.238 10.892 -9.494 1.00 88.25 78 ILE A O 1
ATOM 609 N N . ALA A 1 79 ? -6.661 11.481 -10.991 1.00 87.81 79 ALA A N 1
ATOM 610 C CA . ALA A 1 79 ? -5.938 10.214 -10.926 1.00 87.81 79 ALA A CA 1
ATOM 611 C C . ALA A 1 79 ? -5.484 9.916 -9.488 1.00 87.81 79 ALA A C 1
ATOM 613 O O . ALA A 1 79 ? -5.773 8.842 -8.960 1.00 87.81 79 ALA A O 1
ATOM 614 N N . GLY A 1 80 ? -4.879 10.900 -8.818 1.00 91.56 80 GLY A N 1
ATOM 615 C CA . GLY A 1 80 ? -4.471 10.796 -7.420 1.00 91.56 80 GLY A CA 1
ATOM 616 C C . GLY A 1 80 ? -5.643 10.610 -6.456 1.00 91.56 80 GLY A C 1
ATOM 617 O O . GLY A 1 80 ? -5.563 9.776 -5.554 1.00 91.56 80 GLY A O 1
ATOM 618 N N . LEU A 1 81 ? -6.754 11.321 -6.672 1.00 93.62 81 LEU A N 1
ATOM 619 C CA . LEU A 1 81 ? -7.965 11.191 -5.858 1.00 93.62 81 LEU A CA 1
ATOM 620 C C . LEU A 1 81 ? -8.549 9.781 -5.937 1.00 93.62 81 LEU A C 1
ATOM 622 O O . LEU A 1 81 ? -8.840 9.174 -4.904 1.00 93.62 81 LEU A O 1
ATOM 626 N N . VAL A 1 82 ? -8.687 9.245 -7.149 1.00 90.94 82 VAL A N 1
ATOM 627 C CA . VAL A 1 82 ? -9.223 7.900 -7.378 1.00 90.94 82 VAL A CA 1
ATOM 628 C C . VAL A 1 82 ? -8.264 6.847 -6.836 1.00 90.94 82 VAL A C 1
ATOM 630 O O . VAL A 1 82 ? -8.679 6.000 -6.046 1.00 90.94 82 VAL A O 1
ATOM 633 N N . MET A 1 83 ? -6.985 6.915 -7.211 1.00 90.88 83 MET A N 1
ATOM 634 C CA . MET A 1 83 ? -5.995 5.918 -6.806 1.00 90.88 83 MET A CA 1
ATOM 635 C C . MET A 1 83 ? -5.784 5.912 -5.296 1.00 90.88 83 MET A C 1
ATOM 637 O O . MET A 1 83 ? -5.804 4.842 -4.698 1.00 90.88 83 MET A O 1
ATOM 641 N N . GLY A 1 84 ? -5.643 7.078 -4.664 1.00 93.69 84 GLY A N 1
ATOM 642 C CA . GLY A 1 84 ? -5.522 7.185 -3.212 1.00 93.69 84 GLY A CA 1
ATOM 643 C C . GLY A 1 84 ? -6.800 6.755 -2.492 1.00 93.69 84 GLY A C 1
ATOM 644 O O . GLY A 1 84 ? -6.746 5.950 -1.562 1.00 93.69 84 GLY A O 1
ATOM 645 N N . GLY A 1 85 ? -7.960 7.244 -2.938 1.00 94.31 85 GLY A N 1
ATOM 646 C CA . GLY A 1 85 ? -9.225 7.046 -2.233 1.00 94.31 85 GLY A CA 1
ATOM 647 C C . GLY A 1 85 ? -9.791 5.635 -2.343 1.00 94.31 85 GLY A C 1
ATOM 648 O O . GLY A 1 85 ? -10.301 5.100 -1.359 1.00 94.31 85 GLY A O 1
ATOM 649 N N . PHE A 1 86 ? -9.655 4.994 -3.504 1.00 92.19 86 PHE A N 1
ATOM 650 C CA . PHE A 1 86 ? -10.123 3.623 -3.710 1.00 92.19 86 PHE A CA 1
ATOM 651 C C . PHE A 1 86 ? -9.076 2.562 -3.377 1.00 92.19 86 PHE A C 1
ATOM 653 O O . PHE A 1 86 ? -9.427 1.383 -3.359 1.00 92.19 86 PHE A O 1
ATOM 660 N N . TRP A 1 87 ? -7.830 2.929 -3.048 1.00 92.00 87 TRP A N 1
ATOM 661 C CA . TRP A 1 87 ? -6.790 1.941 -2.740 1.00 92.00 87 TRP A CA 1
ATOM 662 C C . TRP A 1 87 ? -7.234 0.937 -1.675 1.00 92.00 87 TRP A C 1
ATOM 664 O O . TRP A 1 87 ? -7.123 -0.268 -1.871 1.00 92.00 87 TRP A O 1
ATOM 674 N N . GLN A 1 88 ? -7.825 1.423 -0.581 1.00 90.50 88 GLN A N 1
ATOM 675 C CA . GLN A 1 88 ? -8.303 0.570 0.509 1.00 90.50 88 GLN A CA 1
ATOM 676 C C . GLN A 1 88 ? -9.441 -0.364 0.064 1.00 90.50 88 GLN A C 1
ATOM 678 O O . GLN A 1 88 ? -9.521 -1.508 0.503 1.00 90.50 88 GLN A O 1
ATOM 683 N N . VAL A 1 89 ? -10.286 0.081 -0.868 1.00 88.19 89 VAL A N 1
ATOM 684 C CA . VAL A 1 89 ? -11.333 -0.753 -1.478 1.00 88.19 89 VAL A CA 1
ATOM 685 C C . VAL A 1 89 ? -10.704 -1.838 -2.357 1.00 88.19 89 VAL A C 1
ATOM 687 O O . VAL A 1 89 ? -11.084 -3.005 -2.272 1.00 88.19 89 VAL A O 1
ATOM 690 N N . PHE A 1 90 ? -9.686 -1.495 -3.148 1.00 85.62 90 PHE A N 1
ATOM 691 C CA . PHE A 1 90 ? -8.931 -2.468 -3.941 1.00 85.62 90 PHE A CA 1
ATOM 692 C C . PHE A 1 90 ? -8.165 -3.475 -3.075 1.00 85.62 90 PHE A C 1
ATOM 694 O O . PHE A 1 90 ? -7.984 -4.621 -3.492 1.00 85.62 90 PHE A O 1
ATOM 701 N N . VAL A 1 91 ? -7.728 -3.082 -1.876 1.00 84.44 91 VAL A N 1
ATOM 702 C CA . VAL A 1 91 ? -7.137 -3.997 -0.889 1.00 84.44 91 VAL A CA 1
ATOM 703 C C . VAL A 1 91 ? -8.168 -5.016 -0.413 1.00 84.44 91 VAL A C 1
ATOM 705 O O . VAL A 1 91 ? -7.884 -6.211 -0.459 1.00 84.44 91 VAL A O 1
ATOM 708 N N . ILE A 1 92 ? -9.385 -4.575 -0.080 1.00 84.75 92 ILE A N 1
ATOM 709 C CA . ILE A 1 92 ? -10.472 -5.463 0.369 1.00 84.75 92 ILE A CA 1
ATOM 710 C C . ILE A 1 92 ? -10.821 -6.525 -0.679 1.00 84.75 92 ILE A C 1
ATOM 712 O O . ILE A 1 92 ? -10.982 -7.697 -0.347 1.00 84.75 92 ILE A O 1
ATOM 716 N N . PHE A 1 93 ? -10.903 -6.135 -1.951 1.00 77.81 93 PHE A N 1
ATOM 717 C CA . PHE A 1 93 ? -11.240 -7.057 -3.041 1.00 77.81 93 PHE A CA 1
ATOM 718 C C . PHE A 1 93 ? -10.023 -7.752 -3.674 1.00 77.81 93 PHE A C 1
ATOM 720 O O . PHE A 1 93 ? -10.174 -8.472 -4.658 1.00 77.81 93 PHE A O 1
ATOM 727 N N . GLY A 1 94 ? -8.805 -7.518 -3.171 1.00 69.06 94 GLY A N 1
ATOM 728 C CA . GLY A 1 94 ? -7.569 -8.067 -3.748 1.00 69.06 94 GLY A CA 1
ATOM 729 C C . GLY A 1 94 ? -7.184 -7.501 -5.126 1.00 69.06 94 GLY A C 1
ATOM 730 O O . GLY A 1 94 ? -6.157 -7.887 -5.680 1.00 69.06 94 GLY A O 1
ATOM 731 N N . LEU A 1 95 ? -7.959 -6.554 -5.665 1.00 75.94 95 LEU A N 1
ATOM 732 C CA . LEU A 1 95 ? -7.748 -5.931 -6.977 1.00 75.94 95 LEU A CA 1
ATOM 733 C C . LEU A 1 95 ? -6.453 -5.110 -7.046 1.00 75.94 95 LEU A C 1
ATOM 735 O O . LEU A 1 95 ? -5.906 -4.911 -8.129 1.00 75.94 95 LEU A O 1
ATOM 739 N N . HIS A 1 96 ? -5.934 -4.663 -5.899 1.00 79.50 96 HIS A N 1
ATOM 740 C CA . HIS A 1 96 ? -4.710 -3.863 -5.814 1.00 79.50 96 HIS A CA 1
ATOM 741 C C . HIS A 1 96 ? -3.487 -4.551 -6.450 1.00 79.50 96 HIS A C 1
ATOM 743 O O . HIS A 1 96 ? -2.653 -3.877 -7.055 1.00 79.50 96 HIS A O 1
ATOM 749 N N . TRP A 1 97 ? -3.416 -5.887 -6.408 1.00 79.31 97 TRP A N 1
ATOM 750 C CA . TRP A 1 97 ? -2.352 -6.668 -7.052 1.00 79.31 97 TRP A CA 1
ATOM 751 C C . TRP A 1 97 ? -2.331 -6.541 -8.577 1.00 79.31 97 TRP A C 1
ATOM 753 O O . TRP A 1 97 ? -1.279 -6.741 -9.177 1.00 79.31 97 TRP A O 1
ATOM 763 N N . GLY A 1 98 ? -3.447 -6.167 -9.211 1.00 74.06 98 GLY A N 1
ATOM 764 C CA . GLY A 1 98 ? -3.480 -5.867 -10.644 1.00 74.06 98 GLY A CA 1
ATOM 765 C C . GLY A 1 98 ? -2.731 -4.580 -11.005 1.00 74.06 98 GLY A C 1
ATOM 766 O O . GLY A 1 98 ? -2.163 -4.484 -12.089 1.00 74.06 98 GLY A O 1
ATOM 767 N N . PHE A 1 99 ? -2.673 -3.612 -10.085 1.00 82.25 99 PHE A N 1
ATOM 768 C CA . PHE A 1 99 ? -2.016 -2.318 -10.298 1.00 82.25 99 PHE A CA 1
ATOM 769 C C . PHE A 1 99 ? -0.512 -2.349 -10.001 1.00 82.25 99 PHE A C 1
ATOM 771 O O . PHE A 1 99 ? 0.244 -1.577 -10.589 1.00 82.25 99 PHE A O 1
ATOM 778 N N . VAL A 1 100 ? -0.056 -3.237 -9.111 1.00 84.94 100 VAL A N 1
ATOM 779 C CA . VAL A 1 100 ? 1.358 -3.309 -8.694 1.00 84.94 100 VAL A CA 1
ATOM 780 C C . VAL A 1 100 ? 2.316 -3.557 -9.876 1.00 84.94 100 VAL A C 1
ATOM 782 O O . VAL A 1 100 ? 3.281 -2.803 -10.010 1.00 84.94 100 VAL A O 1
ATOM 785 N N . PRO A 1 101 ? 2.065 -4.521 -10.786 1.00 82.31 101 PRO A N 1
ATOM 786 C CA . PRO A 1 101 ? 2.895 -4.715 -11.977 1.00 82.31 101 PRO A CA 1
ATOM 787 C C . PRO A 1 101 ? 3.004 -3.475 -12.866 1.00 82.31 101 PRO A C 1
ATOM 789 O O . PRO A 1 101 ? 4.054 -3.241 -13.458 1.00 82.31 101 PRO A O 1
ATOM 792 N N . ILE A 1 102 ? 1.930 -2.684 -12.944 1.00 80.06 102 ILE A N 1
ATOM 793 C CA . ILE A 1 102 ? 1.859 -1.485 -13.780 1.00 80.06 102 ILE A CA 1
ATOM 794 C C . ILE A 1 102 ? 2.835 -0.426 -13.259 1.00 80.06 102 ILE A C 1
ATOM 796 O O . ILE A 1 102 ? 3.662 0.058 -14.024 1.00 80.06 102 ILE A O 1
ATOM 800 N N . GLY A 1 103 ? 2.809 -0.114 -11.960 1.00 85.94 103 GLY A N 1
ATOM 801 C CA . GLY A 1 103 ? 3.767 0.848 -11.400 1.00 85.94 103 GLY A CA 1
ATOM 802 C C . GLY A 1 103 ? 5.197 0.315 -11.349 1.00 85.94 103 GLY A C 1
ATOM 803 O O . GLY A 1 103 ? 6.143 1.048 -11.609 1.00 85.94 103 GLY A O 1
ATOM 804 N N . TYR A 1 104 ? 5.386 -0.986 -11.111 1.00 86.25 104 TYR A N 1
ATOM 805 C CA . TYR A 1 104 ? 6.730 -1.574 -11.132 1.00 86.25 104 TYR A CA 1
ATOM 806 C C . TYR A 1 104 ? 7.376 -1.522 -12.519 1.00 86.25 104 TYR A C 1
ATOM 808 O O . TYR A 1 104 ? 8.598 -1.447 -12.630 1.00 86.25 104 TYR A O 1
ATOM 816 N N . ASN A 1 105 ? 6.566 -1.535 -13.576 1.00 84.06 105 ASN A N 1
ATOM 817 C CA . ASN A 1 105 ? 7.037 -1.355 -14.940 1.00 84.06 105 ASN A CA 1
ATOM 818 C C . ASN A 1 105 ? 7.598 0.058 -15.194 1.00 84.06 105 ASN A C 1
ATOM 820 O O . ASN A 1 105 ? 8.430 0.221 -16.084 1.00 84.06 105 ASN A O 1
ATOM 824 N N . ASN A 1 106 ? 7.214 1.061 -14.401 1.00 85.88 106 ASN A N 1
ATOM 825 C CA . ASN A 1 106 ? 7.708 2.425 -14.570 1.00 85.88 106 ASN A CA 1
ATOM 826 C C . ASN A 1 106 ? 9.181 2.574 -14.170 1.00 85.88 106 ASN A C 1
ATOM 828 O O . ASN A 1 106 ? 9.906 3.289 -14.849 1.00 85.88 106 ASN A O 1
ATOM 832 N N . TYR A 1 107 ? 9.680 1.849 -13.164 1.00 87.44 107 TYR A N 1
ATOM 833 C CA . TYR A 1 107 ? 11.096 1.938 -12.774 1.00 87.44 107 TYR A CA 1
ATOM 834 C C . TYR A 1 107 ? 12.078 1.648 -13.929 1.00 87.44 107 TYR A C 1
ATOM 836 O O . TYR A 1 107 ? 12.948 2.480 -14.178 1.00 87.44 107 TYR A O 1
ATOM 844 N N . PRO A 1 108 ? 11.971 0.534 -14.684 1.00 82.25 108 PRO A N 1
ATOM 845 C CA . PRO A 1 108 ? 12.878 0.278 -15.804 1.00 82.25 108 PRO A CA 1
ATOM 846 C C . PRO A 1 108 ? 12.620 1.149 -17.046 1.00 82.25 108 PRO A C 1
ATOM 848 O O . PRO A 1 108 ? 13.514 1.239 -17.889 1.00 82.25 108 PRO A O 1
ATOM 851 N N . VAL A 1 109 ? 11.426 1.740 -17.194 1.00 83.31 109 VAL A N 1
ATOM 852 C CA . VAL A 1 109 ? 11.037 2.538 -18.377 1.00 83.31 109 VAL A CA 1
ATOM 853 C C . VAL A 1 109 ? 11.317 4.033 -18.178 1.00 83.31 109 VAL A C 1
ATOM 855 O O . VAL A 1 109 ? 11.846 4.679 -19.077 1.00 83.31 109 VAL A O 1
ATOM 858 N N . LEU A 1 110 ? 10.979 4.575 -17.008 1.00 83.94 110 LEU A N 1
ATOM 859 C CA . LEU A 1 110 ? 11.044 5.999 -16.658 1.00 83.94 110 LEU A CA 1
ATOM 860 C C . LEU A 1 110 ? 12.155 6.331 -15.651 1.00 83.94 110 LEU A C 1
ATOM 862 O O . LEU A 1 110 ? 12.475 7.502 -15.471 1.00 83.94 110 LEU A O 1
ATOM 866 N N . GLY A 1 111 ? 12.722 5.330 -14.967 1.00 87.38 111 GLY A N 1
ATOM 867 C CA . GLY A 1 111 ? 13.670 5.521 -13.859 1.00 87.38 111 GLY A CA 1
ATOM 868 C C . GLY A 1 111 ? 13.004 5.815 -12.508 1.00 87.38 111 GLY A C 1
ATOM 869 O O . GLY A 1 111 ? 13.684 5.900 -11.490 1.00 87.38 111 GLY A O 1
ATOM 870 N N . TYR A 1 112 ? 11.680 5.958 -12.483 1.00 90.06 112 TYR A N 1
ATOM 871 C CA . TYR A 1 112 ? 10.878 6.218 -11.291 1.00 90.06 112 TYR A CA 1
ATOM 872 C C . TYR A 1 112 ? 9.441 5.729 -11.494 1.00 90.06 112 TYR A C 1
ATOM 874 O O . TYR A 1 112 ? 9.015 5.481 -12.618 1.00 90.06 112 TYR A O 1
ATOM 882 N N . ASP A 1 113 ? 8.677 5.643 -10.412 1.00 90.94 113 ASP A N 1
ATOM 883 C CA . ASP A 1 113 ? 7.238 5.420 -10.413 1.00 90.94 113 ASP A CA 1
ATOM 884 C C . ASP A 1 113 ? 6.491 6.663 -9.913 1.00 90.94 113 ASP A C 1
ATOM 886 O O . ASP A 1 113 ? 6.757 7.186 -8.827 1.00 90.94 113 ASP A O 1
ATOM 890 N N . ASN A 1 114 ? 5.533 7.115 -10.718 1.00 88.50 114 ASN A N 1
ATOM 891 C CA . ASN A 1 114 ? 4.565 8.166 -10.402 1.00 88.50 114 ASN A CA 1
ATOM 892 C C . ASN A 1 114 ? 3.135 7.614 -10.249 1.00 88.50 114 ASN A C 1
ATOM 894 O O . ASN A 1 114 ? 2.213 8.366 -9.938 1.00 88.50 114 ASN A O 1
ATOM 898 N N . PHE A 1 115 ? 2.934 6.305 -10.442 1.00 88.56 115 PHE A N 1
ATOM 899 C CA . PHE A 1 115 ? 1.613 5.688 -10.428 1.00 88.56 115 PHE A CA 1
ATOM 900 C C . PHE A 1 115 ? 1.252 5.119 -9.052 1.00 88.56 115 PHE A C 1
ATOM 902 O O . PHE A 1 115 ? 0.284 5.553 -8.425 1.00 88.56 115 PHE A O 1
ATOM 909 N N . LEU A 1 116 ? 2.042 4.180 -8.527 1.00 90.62 116 LEU A N 1
ATOM 910 C CA . LEU A 1 116 ? 1.788 3.570 -7.214 1.00 90.62 116 LEU A CA 1
ATOM 911 C C . LEU A 1 116 ? 2.168 4.485 -6.057 1.00 90.62 116 LEU A C 1
ATOM 913 O O . LEU A 1 116 ? 1.753 4.247 -4.922 1.00 90.62 116 LEU A O 1
ATOM 917 N N . ILE A 1 117 ? 2.959 5.530 -6.284 1.00 91.88 117 ILE A N 1
ATOM 918 C CA . ILE A 1 117 ? 3.193 6.528 -5.240 1.00 91.88 117 ILE A CA 1
ATOM 919 C C . ILE A 1 117 ? 1.907 7.268 -4.845 1.00 91.88 117 ILE A C 1
ATOM 921 O O . ILE A 1 117 ? 1.753 7.580 -3.667 1.00 91.88 117 ILE A O 1
ATOM 925 N N . MET A 1 118 ? 0.933 7.443 -5.749 1.00 91.50 118 MET A N 1
ATOM 926 C CA . MET A 1 118 ? -0.363 8.077 -5.437 1.00 91.50 118 MET A CA 1
ATOM 927 C C . MET A 1 118 ? -1.123 7.375 -4.302 1.00 91.50 118 MET A C 1
ATOM 929 O O . MET A 1 118 ? -1.913 7.992 -3.591 1.00 91.50 118 MET A O 1
ATOM 933 N N . THR A 1 119 ? -0.862 6.085 -4.089 1.00 92.50 119 THR A N 1
ATOM 934 C CA . THR A 1 119 ? -1.525 5.276 -3.058 1.00 92.50 119 THR A CA 1
ATOM 935 C C . THR A 1 119 ? -0.837 5.381 -1.697 1.00 92.50 119 THR A C 1
ATOM 937 O O . THR A 1 119 ? -1.368 4.907 -0.694 1.00 92.50 119 THR A O 1
ATOM 940 N N . PHE A 1 120 ? 0.325 6.040 -1.618 1.00 93.50 120 PHE A N 1
ATOM 941 C CA . PHE A 1 120 ? 1.128 6.123 -0.398 1.00 93.50 120 PHE A CA 1
ATOM 942 C C . PHE A 1 120 ? 0.387 6.814 0.756 1.00 93.50 120 PHE A C 1
ATOM 944 O O . PHE A 1 120 ? 0.476 6.386 1.908 1.00 93.50 120 PHE A O 1
ATOM 951 N N . ALA A 1 121 ? -0.426 7.822 0.435 1.00 95.19 121 ALA A N 1
ATOM 952 C CA . ALA A 1 121 ? -1.290 8.507 1.390 1.00 95.19 121 ALA A CA 1
ATOM 953 C C . ALA A 1 121 ? -2.323 7.583 2.061 1.00 95.19 121 ALA A C 1
ATOM 955 O O . ALA A 1 121 ? -2.759 7.866 3.178 1.00 95.19 121 ALA A O 1
ATOM 956 N N . ALA A 1 122 ? -2.703 6.470 1.425 1.00 94.44 122 ALA A N 1
ATOM 957 C CA . ALA A 1 122 ? -3.774 5.605 1.910 1.00 94.44 122 ALA A CA 1
ATOM 958 C C . ALA A 1 122 ? -3.441 4.900 3.227 1.00 94.44 122 ALA A C 1
ATOM 960 O O . ALA A 1 122 ? -4.328 4.739 4.069 1.00 94.44 122 ALA A O 1
ATOM 961 N N . SER A 1 123 ? -2.184 4.502 3.435 1.00 93.31 123 SER A N 1
ATOM 962 C CA . SER A 1 123 ? -1.756 3.891 4.700 1.00 93.31 123 SER A CA 1
ATOM 963 C C . SER A 1 123 ? -1.788 4.904 5.847 1.00 93.31 123 SER A C 1
ATOM 965 O O . SER A 1 123 ? -2.297 4.599 6.926 1.00 93.31 123 SER A O 1
ATOM 967 N N . PHE A 1 124 ? -1.322 6.132 5.594 1.00 96.25 124 PHE A N 1
ATOM 968 C CA . PHE A 1 124 ? -1.281 7.209 6.589 1.00 96.25 124 PHE A CA 1
ATOM 969 C C . PHE A 1 124 ? -2.675 7.748 6.938 1.00 96.25 124 PHE A C 1
ATOM 971 O O . PHE A 1 124 ? -2.969 8.026 8.102 1.00 96.25 124 PHE A O 1
ATOM 978 N N . ALA A 1 125 ? -3.576 7.809 5.958 1.00 97.81 125 ALA A N 1
ATOM 979 C CA . ALA A 1 125 ? -4.983 8.112 6.188 1.00 97.81 125 ALA A CA 1
ATOM 980 C C . ALA A 1 125 ? -5.659 7.079 7.107 1.00 97.81 125 ALA A C 1
ATOM 982 O O . ALA A 1 125 ? -6.371 7.443 8.047 1.00 97.81 125 ALA A O 1
ATOM 983 N N . GLN A 1 126 ? -5.398 5.787 6.880 1.00 96.69 126 GLN A N 1
ATOM 984 C CA . GLN A 1 126 ? -5.940 4.713 7.715 1.00 96.69 126 GLN A CA 1
ATOM 985 C C . GLN A 1 126 ? -5.471 4.808 9.164 1.00 96.69 126 GLN A C 1
ATOM 987 O O . GLN A 1 126 ? -6.302 4.806 10.071 1.00 96.69 126 GLN A O 1
ATOM 992 N N . ILE A 1 127 ? -4.168 4.968 9.408 1.00 96.25 127 ILE A N 1
ATOM 993 C CA . ILE A 1 127 ? -3.676 5.108 10.787 1.00 96.25 127 ILE A CA 1
ATOM 994 C C . ILE A 1 127 ? -4.177 6.391 11.460 1.00 96.25 127 ILE A C 1
ATOM 996 O O . ILE A 1 127 ? -4.428 6.366 12.663 1.00 96.25 127 ILE A O 1
ATOM 1000 N N . GLY A 1 128 ? -4.405 7.477 10.711 1.00 97.62 128 GLY A N 1
ATOM 1001 C CA . GLY A 1 128 ? -5.050 8.685 11.235 1.00 97.62 128 GLY A CA 1
ATOM 1002 C C . GLY A 1 128 ? -6.474 8.406 11.725 1.00 97.62 128 GLY A C 1
ATOM 1003 O O . GLY A 1 128 ? -6.836 8.767 12.847 1.00 97.62 128 GLY A O 1
ATOM 1004 N N . ALA A 1 129 ? -7.270 7.681 10.934 1.00 98.00 129 ALA A N 1
ATOM 1005 C CA . ALA A 1 129 ? -8.609 7.257 11.341 1.00 98.00 129 ALA A CA 1
ATOM 1006 C C . ALA A 1 129 ? -8.578 6.290 12.542 1.00 98.00 129 ALA A C 1
ATOM 1008 O O . ALA A 1 129 ? -9.349 6.458 13.489 1.00 98.00 129 ALA A O 1
ATOM 1009 N N . VAL A 1 130 ? -7.664 5.313 12.556 1.00 97.69 130 VAL A N 1
ATOM 1010 C CA . VAL A 1 130 ? -7.504 4.375 13.683 1.00 97.69 130 VAL A CA 1
ATOM 1011 C C . VAL A 1 130 ? -7.091 5.099 14.961 1.00 97.69 130 VAL A C 1
ATOM 1013 O O . VAL A 1 130 ? -7.633 4.797 16.023 1.00 97.69 130 VAL A O 1
ATOM 1016 N N . LEU A 1 131 ? -6.193 6.084 14.883 1.00 98.12 131 LEU A N 1
ATOM 1017 C CA . LEU A 1 131 ? -5.795 6.884 16.041 1.00 98.12 131 LEU A CA 1
ATOM 1018 C C . LEU A 1 131 ? -6.993 7.634 16.636 1.00 98.12 131 LEU A C 1
ATOM 1020 O O . LEU A 1 131 ? -7.196 7.614 17.851 1.00 98.12 131 LEU A O 1
ATOM 1024 N N . ALA A 1 132 ? -7.831 8.237 15.791 1.00 97.62 132 ALA A N 1
ATOM 1025 C CA . ALA A 1 132 ? -9.058 8.890 16.241 1.00 97.62 132 ALA A CA 1
ATOM 1026 C C . ALA A 1 132 ? -10.018 7.897 16.922 1.00 97.62 132 ALA A C 1
ATOM 1028 O O . ALA A 1 132 ? -10.557 8.190 17.994 1.00 97.62 132 ALA A O 1
ATOM 1029 N N . VAL A 1 133 ? -10.187 6.696 16.352 1.00 97.06 133 VAL A N 1
ATOM 1030 C CA . VAL A 1 133 ? -10.984 5.618 16.965 1.00 97.06 133 VAL A CA 1
ATOM 1031 C C . VAL A 1 133 ? -10.415 5.213 18.324 1.00 97.06 133 VAL A C 1
ATOM 1033 O O . VAL A 1 133 ? -11.167 5.128 19.297 1.00 97.06 133 VAL A O 1
AT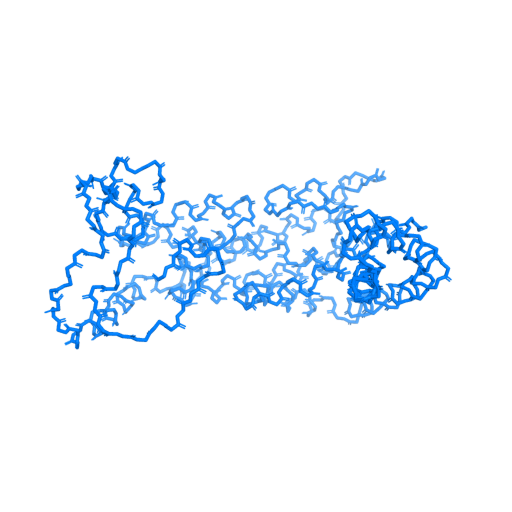OM 1036 N N . MET A 1 134 ? -9.100 5.019 18.415 1.00 95.94 134 MET A N 1
ATOM 1037 C CA . MET A 1 134 ? -8.396 4.607 19.630 1.00 95.94 134 MET A CA 1
ATOM 1038 C C . MET A 1 134 ? -8.574 5.604 20.783 1.00 95.94 134 MET A C 1
ATOM 1040 O O . MET A 1 134 ? -8.734 5.189 21.936 1.00 95.94 134 M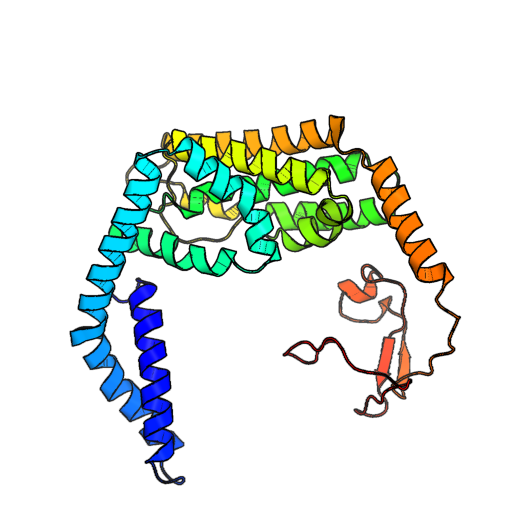ET A O 1
ATOM 1044 N N . LEU A 1 135 ? -8.561 6.906 20.480 1.00 95.81 135 LEU A N 1
ATOM 1045 C CA . LEU A 1 135 ? -8.706 7.969 21.477 1.00 95.81 135 LEU A CA 1
ATOM 1046 C C . LEU A 1 135 ? -10.161 8.169 21.927 1.00 95.81 135 LEU A C 1
ATOM 1048 O O . LEU A 1 135 ? -10.401 8.398 23.112 1.00 95.81 135 LEU A O 1
ATOM 1052 N N . LEU A 1 136 ? -11.135 8.063 21.017 1.00 93.12 136 LEU A N 1
ATOM 1053 C CA . LEU A 1 136 ? -12.540 8.390 21.309 1.00 93.12 136 LEU A CA 1
ATOM 1054 C C . LEU A 1 136 ? -13.412 7.204 21.732 1.00 93.12 136 LEU A C 1
ATOM 1056 O O . LEU A 1 136 ? -14.489 7.403 22.314 1.00 93.12 136 LEU A O 1
ATOM 1060 N N . THR A 1 137 ? -13.016 5.974 21.406 1.00 92.88 137 THR A N 1
ATOM 1061 C CA . THR A 1 137 ? -13.835 4.800 21.714 1.00 92.88 137 THR A CA 1
ATOM 1062 C C . THR A 1 137 ? -13.876 4.525 23.218 1.00 92.88 137 THR A C 1
ATOM 1064 O O . THR A 1 137 ? -12.852 4.456 23.900 1.00 92.88 137 THR A O 1
ATOM 1067 N N . LYS A 1 138 ? -15.085 4.324 23.752 1.00 92.06 138 LYS A N 1
ATOM 1068 C CA . LYS A 1 138 ? -15.300 3.888 25.144 1.00 92.06 138 LYS A CA 1
ATOM 1069 C C . LYS A 1 138 ? -15.305 2.363 25.286 1.00 92.06 138 LYS A C 1
ATOM 1071 O O . LYS A 1 138 ? -15.299 1.842 26.399 1.00 92.06 138 LYS A O 1
ATOM 1076 N N . ASN A 1 139 ? -15.339 1.633 24.171 1.00 90.75 139 ASN A N 1
ATOM 1077 C CA . ASN A 1 139 ? -15.394 0.178 24.176 1.00 90.75 139 ASN A CA 1
ATOM 1078 C C . ASN A 1 139 ? -13.988 -0.417 24.319 1.00 90.75 139 ASN A C 1
ATOM 1080 O O . ASN A 1 139 ? -13.129 -0.209 23.462 1.00 90.75 139 ASN A O 1
ATOM 1084 N N . LYS A 1 140 ? -13.777 -1.201 25.384 1.00 88.25 140 LYS A N 1
ATOM 1085 C CA . LYS A 1 140 ? -12.483 -1.823 25.699 1.00 88.25 140 LYS A CA 1
ATOM 1086 C C . LYS A 1 140 ? -11.958 -2.727 24.577 1.00 88.25 140 LYS A C 1
ATOM 1088 O O . LYS A 1 140 ? -10.768 -2.669 24.301 1.00 88.25 140 LYS A O 1
ATOM 1093 N N . LYS A 1 141 ? -12.831 -3.492 23.905 1.00 84.75 141 LYS A N 1
ATOM 1094 C CA . LYS A 1 141 ? -12.457 -4.392 22.799 1.00 84.75 141 LYS A CA 1
ATOM 1095 C C . LYS A 1 141 ? -11.983 -3.608 21.577 1.00 84.75 141 LYS A C 1
ATOM 1097 O O . LYS A 1 141 ? -10.935 -3.897 21.020 1.00 84.75 141 LYS A O 1
ATOM 1102 N N . VAL A 1 142 ? -12.727 -2.578 21.174 1.00 88.38 142 VAL A N 1
ATOM 1103 C CA . VAL A 1 142 ? -12.322 -1.738 20.029 1.00 88.38 142 VAL A CA 1
ATOM 1104 C C . VAL A 1 142 ? -11.022 -1.003 20.348 1.00 88.38 142 VAL A C 1
ATOM 1106 O O . VAL A 1 142 ? -10.135 -0.929 19.502 1.00 88.38 142 VAL A O 1
ATOM 1109 N N . LYS A 1 143 ? -10.867 -0.521 21.587 1.00 90.75 143 LYS A N 1
ATOM 1110 C CA . LYS A 1 143 ? -9.632 0.127 22.036 1.00 90.75 143 LYS A CA 1
ATOM 1111 C C . LYS A 1 143 ? -8.432 -0.820 21.997 1.00 90.75 143 LYS A C 1
ATOM 1113 O O . LYS A 1 143 ? -7.388 -0.432 21.483 1.00 90.75 143 LYS A O 1
ATOM 1118 N N . SER A 1 144 ? -8.582 -2.051 22.492 1.00 87.88 144 SER A N 1
ATOM 1119 C CA . SER A 1 144 ? -7.499 -3.042 22.500 1.00 87.88 144 SER A CA 1
ATOM 1120 C C . SER A 1 144 ? -7.103 -3.498 21.098 1.00 87.88 144 SER A C 1
ATOM 1122 O O . SER A 1 144 ? -5.928 -3.749 20.876 1.00 87.88 144 SER A O 1
ATOM 1124 N N . LEU A 1 145 ? -8.046 -3.560 20.150 1.00 87.81 145 LEU A N 1
ATOM 1125 C CA . LEU A 1 145 ? -7.761 -3.859 18.739 1.00 87.81 145 LEU A CA 1
ATOM 1126 C C . LEU A 1 145 ? -7.094 -2.681 18.012 1.00 87.81 145 LEU A C 1
ATOM 1128 O O . LEU A 1 145 ? -6.255 -2.887 17.138 1.00 87.81 145 LEU A O 1
ATOM 1132 N N . SER A 1 146 ? -7.435 -1.444 18.384 1.00 92.56 146 SER A N 1
ATOM 1133 C CA . SER A 1 146 ? -6.931 -0.245 17.700 1.00 92.56 146 SER A CA 1
ATOM 1134 C C . SER A 1 146 ? -5.437 -0.003 17.921 1.00 92.56 146 SER A C 1
ATOM 1136 O O . SER A 1 146 ? -4.774 0.493 17.018 1.00 92.56 146 SER A O 1
ATOM 1138 N N . ILE A 1 147 ? -4.890 -0.370 19.084 1.00 91.44 147 ILE A N 1
ATOM 1139 C CA . ILE A 1 147 ? -3.462 -0.189 19.406 1.00 91.44 147 ILE A CA 1
ATOM 1140 C C . ILE A 1 147 ? -2.545 -0.989 18.459 1.00 91.44 147 ILE A C 1
ATOM 1142 O O . ILE A 1 147 ? -1.729 -0.370 17.773 1.00 91.44 147 ILE A O 1
ATOM 1146 N N . PRO A 1 148 ? -2.649 -2.332 18.371 1.00 90.88 148 PRO A N 1
ATOM 1147 C CA . PRO A 1 148 ? -1.802 -3.108 17.471 1.00 90.88 148 PRO A CA 1
ATOM 1148 C C . PRO A 1 148 ? -2.074 -2.765 16.003 1.00 90.88 148 PRO A C 1
ATOM 1150 O O . PRO A 1 148 ? -1.138 -2.719 15.211 1.00 90.88 148 PRO A O 1
ATOM 1153 N N . ALA A 1 149 ? -3.322 -2.442 15.644 1.00 91.81 149 ALA A N 1
ATOM 1154 C CA . ALA A 1 149 ? -3.664 -2.005 14.295 1.00 91.81 149 ALA A CA 1
ATOM 1155 C C . ALA A 1 149 ? -3.000 -0.674 13.903 1.00 91.81 149 ALA A C 1
ATOM 1157 O O . ALA A 1 149 ? -2.525 -0.531 12.778 1.00 91.81 149 ALA A O 1
ATOM 1158 N N . PHE A 1 150 ? -2.924 0.283 14.832 1.00 95.38 150 PHE A N 1
ATOM 1159 C CA . PHE A 1 150 ? -2.228 1.551 14.624 1.00 95.38 150 PHE A CA 1
ATOM 1160 C C . PHE A 1 150 ? -0.727 1.335 14.399 1.00 95.38 150 PHE A C 1
ATOM 1162 O O . PHE A 1 150 ? -0.175 1.845 13.426 1.00 95.38 150 PHE A O 1
ATOM 1169 N N . ILE A 1 151 ? -0.083 0.531 15.254 1.00 92.31 151 ILE A N 1
ATOM 1170 C CA . ILE A 1 151 ? 1.350 0.216 15.140 1.00 92.31 151 ILE A CA 1
ATOM 1171 C C . ILE A 1 151 ? 1.636 -0.502 13.816 1.00 92.31 151 ILE A C 1
ATOM 1173 O O . ILE A 1 151 ? 2.540 -0.109 13.083 1.00 92.31 151 ILE A O 1
ATOM 1177 N N . SER A 1 152 ? 0.838 -1.515 13.479 1.00 91.50 152 SER A N 1
ATOM 1178 C CA . SER A 1 152 ? 0.958 -2.273 12.230 1.00 91.50 152 SER A CA 1
ATOM 1179 C C . SER A 1 152 ? 0.849 -1.367 10.996 1.00 91.50 152 SER A C 1
ATOM 1181 O O . SER A 1 152 ? 1.671 -1.464 10.081 1.00 91.50 152 SER A O 1
ATOM 1183 N N . GLY A 1 153 ? -0.089 -0.415 11.012 1.00 90.81 153 GLY A N 1
ATOM 1184 C CA . GLY A 1 153 ? -0.286 0.519 9.908 1.00 90.81 153 GLY A CA 1
ATOM 1185 C C . GLY A 1 153 ? 0.863 1.513 9.700 1.00 90.81 153 GLY A C 1
ATOM 1186 O O . GLY A 1 153 ? 1.129 1.874 8.554 1.00 90.81 153 GLY A O 1
ATOM 1187 N N . ILE A 1 154 ? 1.597 1.912 10.752 1.00 92.94 154 ILE A N 1
ATOM 1188 C CA . ILE A 1 154 ? 2.803 2.764 10.620 1.00 92.94 154 ILE A CA 1
ATOM 1189 C C . ILE A 1 154 ? 3.852 2.077 9.736 1.00 92.94 154 ILE A C 1
ATOM 1191 O O . ILE A 1 154 ? 4.505 2.718 8.907 1.00 92.94 154 ILE A O 1
ATOM 1195 N N . PHE A 1 155 ? 3.972 0.757 9.873 1.00 91.06 155 PHE A N 1
ATOM 1196 C CA . PHE A 1 155 ? 4.885 -0.073 9.090 1.00 91.06 155 PHE A CA 1
ATOM 1197 C C . PHE A 1 155 ? 4.280 -0.568 7.769 1.00 91.06 155 PHE A C 1
ATOM 1199 O O . PHE A 1 155 ? 4.867 -1.409 7.095 1.00 91.06 155 PHE A O 1
ATOM 1206 N N . GLY A 1 156 ? 3.130 -0.019 7.365 1.00 86.19 156 GLY A N 1
ATOM 1207 C CA . GLY A 1 156 ? 2.550 -0.247 6.044 1.00 86.19 156 GLY A CA 1
ATOM 1208 C C . GLY A 1 156 ? 1.639 -1.464 5.931 1.00 86.19 156 GLY A C 1
ATOM 1209 O O . GLY A 1 156 ? 1.177 -1.747 4.829 1.00 86.19 156 GLY A O 1
ATOM 1210 N N . VAL A 1 157 ? 1.347 -2.148 7.039 1.00 89.25 157 VAL A N 1
ATOM 1211 C CA . VAL A 1 157 ? 0.407 -3.276 7.085 1.00 89.25 157 VAL A CA 1
ATOM 1212 C C . VAL A 1 157 ? -0.944 -2.752 7.565 1.00 89.25 157 VAL A C 1
ATOM 1214 O O . VAL A 1 157 ? -1.122 -2.413 8.735 1.00 89.25 157 VAL A O 1
ATOM 1217 N N . THR A 1 158 ? -1.898 -2.606 6.647 1.00 90.94 158 THR A N 1
ATOM 1218 C CA . THR A 1 158 ? -3.177 -1.925 6.919 1.00 90.94 158 THR A CA 1
ATOM 1219 C C . THR A 1 158 ? -4.336 -2.881 7.169 1.00 90.94 158 THR A C 1
ATOM 1221 O O . THR A 1 158 ? -5.402 -2.444 7.592 1.00 90.94 158 THR A O 1
ATOM 1224 N N . GLU A 1 159 ? -4.161 -4.181 6.965 1.00 86.25 159 GLU A N 1
ATOM 1225 C CA . GLU A 1 159 ? -5.202 -5.196 7.130 1.00 86.25 159 GLU A CA 1
ATOM 1226 C C . GLU A 1 159 ? -5.783 -5.211 8.554 1.00 86.25 159 GLU A C 1
ATOM 1228 O O . GLU A 1 159 ? -7.011 -5.172 8.684 1.00 86.25 159 GLU A O 1
ATOM 1233 N N . PRO A 1 160 ? -4.976 -5.154 9.636 1.00 88.00 160 PRO A N 1
ATOM 1234 C CA . PRO A 1 160 ? -5.524 -5.067 10.989 1.00 88.00 160 PRO A CA 1
ATOM 1235 C C . PRO A 1 160 ? -6.322 -3.775 11.226 1.00 88.00 160 PRO A C 1
ATOM 1237 O O . PRO A 1 160 ? -7.324 -3.787 11.939 1.00 88.00 160 PRO A O 1
ATOM 1240 N N . ALA A 1 161 ? -5.916 -2.664 10.602 1.00 92.94 161 ALA A N 1
ATOM 1241 C CA . ALA A 1 161 ? -6.610 -1.378 10.682 1.00 92.94 161 ALA A CA 1
ATOM 1242 C C . ALA A 1 161 ? -7.953 -1.392 9.942 1.00 92.94 161 ALA A C 1
ATOM 1244 O O . ALA A 1 161 ? -8.966 -0.957 10.497 1.00 92.94 161 ALA A O 1
ATOM 1245 N N . ILE A 1 162 ? -7.978 -1.925 8.720 1.00 92.88 162 ILE A N 1
ATOM 1246 C CA . ILE A 1 162 ? -9.186 -2.032 7.899 1.00 92.88 162 ILE A CA 1
ATOM 1247 C C . ILE A 1 162 ? -10.171 -2.982 8.575 1.00 92.88 162 ILE A C 1
ATOM 1249 O O . ILE A 1 162 ? -11.248 -2.560 8.994 1.00 92.88 162 ILE A O 1
ATOM 1253 N N . TYR A 1 163 ? -9.801 -4.255 8.714 1.00 90.06 163 TYR A N 1
ATOM 1254 C CA . TYR A 1 163 ? -10.734 -5.304 9.121 1.00 90.06 163 TYR A CA 1
ATOM 1255 C C . TYR A 1 163 ? -11.022 -5.286 10.621 1.00 90.06 163 TYR A C 1
ATOM 1257 O O . TYR A 1 163 ? -12.142 -5.578 11.035 1.00 90.06 163 TYR A O 1
ATOM 1265 N N . GLY A 1 164 ? -10.033 -4.921 11.439 1.00 86.38 164 GLY A N 1
ATOM 1266 C CA . GLY A 1 164 ? -10.165 -4.928 12.894 1.00 86.38 164 GLY A CA 1
ATOM 1267 C C . GLY A 1 164 ? -10.825 -3.677 13.471 1.00 86.38 164 GLY A C 1
ATOM 1268 O O . GLY A 1 164 ? -11.352 -3.735 14.583 1.00 86.38 164 GLY A O 1
ATOM 1269 N N . VAL A 1 165 ? -10.802 -2.547 12.749 1.00 92.94 165 VAL A N 1
ATOM 1270 C CA . VAL A 1 165 ? -11.192 -1.248 13.320 1.00 92.94 165 VAL A CA 1
ATOM 1271 C C . VAL A 1 165 ? -12.103 -0.446 12.400 1.00 92.94 165 VAL A C 1
ATOM 1273 O O . VAL A 1 165 ? -13.248 -0.176 12.760 1.00 92.94 165 VAL A O 1
ATOM 1276 N N . THR A 1 166 ? -11.626 -0.013 11.233 1.00 94.50 166 THR A N 1
ATOM 1277 C CA . THR A 1 166 ? -12.317 1.044 10.482 1.00 94.50 166 THR A CA 1
ATOM 1278 C C . THR A 1 166 ? -13.487 0.528 9.653 1.00 94.50 166 THR A C 1
ATOM 1280 O O . THR A 1 166 ? -14.538 1.176 9.643 1.00 94.50 166 THR A O 1
ATOM 1283 N N . LEU A 1 167 ? -13.349 -0.628 8.994 1.00 92.06 167 LEU A N 1
ATOM 1284 C CA . LEU A 1 167 ? -14.384 -1.215 8.137 1.00 92.06 167 LEU A CA 1
ATOM 1285 C C . LEU A 1 167 ? -15.638 -1.630 8.926 1.00 92.06 167 LEU A C 1
ATOM 1287 O O . LEU A 1 167 ? -16.728 -1.237 8.502 1.00 92.06 167 LEU A O 1
ATOM 1291 N N . PRO A 1 168 ? -15.541 -2.302 10.097 1.00 89.69 168 PRO A N 1
ATOM 1292 C CA . PRO A 1 168 ? -16.715 -2.583 10.929 1.00 89.69 168 PRO A CA 1
ATOM 1293 C C . PRO A 1 168 ? -17.474 -1.317 11.338 1.00 89.69 168 PRO A C 1
ATOM 1295 O O . PRO A 1 168 ? -18.698 -1.320 11.439 1.00 89.69 168 PRO A O 1
ATOM 1298 N N . LEU A 1 169 ? -16.749 -0.215 11.546 1.00 91.31 169 LEU A N 1
ATOM 1299 C CA . LEU A 1 169 ? -17.334 1.072 11.905 1.00 91.31 169 LEU A CA 1
ATOM 1300 C C . LEU A 1 169 ? -17.878 1.840 10.688 1.00 91.31 169 LEU A C 1
ATOM 1302 O O . LEU A 1 169 ? -18.638 2.782 10.863 1.00 91.31 169 LEU A O 1
ATOM 1306 N N . LYS A 1 170 ? -17.577 1.447 9.445 1.00 93.19 170 LYS A N 1
ATOM 1307 C CA . LYS A 1 170 ? -18.047 2.067 8.186 1.00 93.19 170 LYS A CA 1
ATOM 1308 C C . LYS A 1 170 ? -17.622 3.534 7.990 1.00 93.19 170 LYS A C 1
ATOM 1310 O O . LYS A 1 170 ? -16.886 3.826 7.052 1.00 93.19 170 LYS A O 1
ATOM 1315 N N . LYS A 1 171 ? -18.039 4.481 8.846 1.00 95.19 171 LYS A N 1
ATOM 1316 C CA . LYS A 1 171 ? -17.684 5.912 8.697 1.00 95.19 171 LYS A CA 1
ATOM 1317 C C . LYS A 1 171 ? -16.184 6.170 8.834 1.00 95.19 171 LYS A C 1
ATOM 1319 O O . LYS A 1 171 ? -15.666 6.839 7.948 1.00 95.19 171 LYS A O 1
ATOM 1324 N N . PRO A 1 172 ? -15.465 5.653 9.852 1.00 96.31 172 PRO A N 1
ATOM 1325 C CA . PRO A 1 172 ? -14.012 5.819 9.917 1.00 96.31 172 PRO A CA 1
ATOM 1326 C C . PRO A 1 172 ? -13.304 5.277 8.668 1.00 96.31 172 PRO A C 1
ATOM 1328 O O . PRO A 1 172 ? -12.359 5.892 8.184 1.00 96.31 172 PRO A O 1
ATOM 1331 N N . PHE A 1 173 ? -13.801 4.178 8.088 1.00 96.94 173 PHE A N 1
ATOM 1332 C CA . PHE A 1 173 ? -13.281 3.651 6.827 1.00 96.94 173 PHE A CA 1
ATOM 1333 C C . PHE A 1 173 ? -13.504 4.615 5.656 1.00 96.94 173 PHE A C 1
ATOM 1335 O O . PHE A 1 173 ? -12.546 4.974 4.974 1.00 96.94 173 PHE A O 1
ATOM 1342 N N . ILE A 1 174 ? -14.730 5.107 5.458 1.00 97.31 174 ILE A N 1
ATOM 1343 C CA . ILE A 1 174 ? -15.042 6.071 4.388 1.00 97.31 174 ILE A CA 1
ATOM 1344 C C . ILE A 1 174 ? -14.217 7.355 4.553 1.00 97.31 174 ILE A C 1
ATOM 1346 O O . ILE A 1 174 ? -13.646 7.852 3.587 1.00 97.31 174 ILE A O 1
ATOM 1350 N N . ILE A 1 175 ? -14.098 7.866 5.780 1.00 97.94 175 ILE A N 1
ATOM 1351 C CA . ILE A 1 175 ? -13.311 9.066 6.083 1.00 97.94 175 ILE A CA 1
ATOM 1352 C C . ILE A 1 175 ? -11.832 8.854 5.745 1.00 97.94 175 ILE A C 1
ATOM 1354 O O . ILE A 1 175 ? -11.221 9.726 5.131 1.00 97.94 175 ILE A O 1
ATOM 1358 N N . SER A 1 176 ? -11.270 7.689 6.080 1.00 97.62 176 SER A N 1
ATOM 1359 C CA . SER A 1 176 ? -9.897 7.360 5.688 1.00 97.62 176 SER A CA 1
ATOM 1360 C C . SER A 1 176 ? -9.725 7.309 4.166 1.00 97.62 176 SER A C 1
ATOM 1362 O O . SER A 1 176 ? -8.705 7.758 3.660 1.00 97.62 176 SER A O 1
ATOM 1364 N N . CYS A 1 177 ? -10.726 6.834 3.415 1.00 97.69 177 CYS A N 1
ATOM 1365 C CA . CYS A 1 177 ? -10.686 6.828 1.952 1.00 97.69 177 CYS A CA 1
ATOM 1366 C C . CYS A 1 177 ? -10.705 8.261 1.399 1.00 97.69 177 CYS A C 1
ATOM 1368 O O . CYS A 1 177 ? -9.962 8.583 0.479 1.00 97.69 177 CYS A O 1
ATOM 1370 N N . ILE A 1 178 ? -11.490 9.160 1.998 1.00 97.88 178 ILE A N 1
ATOM 1371 C CA . ILE A 1 178 ? -11.512 10.580 1.613 1.00 97.88 178 ILE A CA 1
ATOM 1372 C C . ILE A 1 178 ? -10.148 11.234 1.872 1.00 97.88 178 ILE A C 1
ATOM 1374 O O . ILE A 1 178 ? -9.599 11.888 0.985 1.00 97.88 178 ILE A O 1
ATOM 1378 N N . GLY A 1 179 ? -9.571 11.029 3.061 1.00 97.81 179 GLY A N 1
ATOM 1379 C CA . GLY A 1 179 ? -8.248 11.563 3.385 1.00 97.81 179 GLY A CA 1
ATOM 1380 C C . GLY A 1 179 ? -7.138 10.979 2.511 1.00 97.81 179 GLY A C 1
ATOM 1381 O O . GLY A 1 179 ? -6.256 11.713 2.068 1.00 97.81 179 GLY A O 1
ATOM 1382 N N . ALA A 1 180 ? -7.222 9.687 2.190 1.00 97.38 180 ALA A N 1
ATOM 1383 C CA . ALA A 1 180 ? -6.323 9.015 1.260 1.00 97.38 180 ALA A CA 1
ATOM 1384 C C . ALA A 1 180 ? -6.423 9.583 -0.159 1.00 97.38 180 ALA A C 1
ATOM 1386 O O . ALA A 1 180 ? -5.395 9.800 -0.794 1.00 97.38 180 ALA A O 1
ATOM 1387 N N . GLY A 1 181 ? -7.637 9.853 -0.644 1.00 97.38 181 GLY A N 1
ATOM 1388 C CA . GLY A 1 181 ? -7.863 10.464 -1.953 1.00 97.38 181 GLY A CA 1
ATOM 1389 C C . GLY A 1 181 ? -7.282 11.871 -2.032 1.00 97.38 181 GLY A C 1
ATOM 1390 O O . GLY A 1 181 ? -6.564 12.187 -2.974 1.00 97.38 181 GLY A O 1
ATOM 1391 N N . ILE A 1 182 ? -7.503 12.703 -1.013 1.00 97.75 182 ILE A N 1
ATOM 1392 C CA . ILE A 1 182 ? -6.930 14.057 -0.979 1.00 97.75 182 ILE A CA 1
ATOM 1393 C C . ILE A 1 182 ? -5.400 14.002 -0.917 1.00 97.75 182 ILE A C 1
ATOM 1395 O O . ILE A 1 182 ? -4.737 14.708 -1.672 1.00 97.75 182 ILE A O 1
ATOM 1399 N N . GLY A 1 183 ? -4.827 13.125 -0.089 1.00 97.62 183 GLY A N 1
ATOM 1400 C CA . GLY A 1 183 ? -3.381 12.908 -0.081 1.00 97.62 183 GLY A CA 1
ATOM 1401 C C . GLY A 1 183 ? -2.855 12.420 -1.432 1.00 97.62 183 GLY A C 1
ATOM 1402 O O . GLY A 1 183 ? -1.885 12.969 -1.940 1.00 97.62 183 GLY A O 1
ATOM 1403 N N . GLY A 1 184 ? -3.523 11.456 -2.065 1.00 96.12 184 GLY A N 1
ATOM 1404 C CA . GLY A 1 184 ? -3.153 10.959 -3.392 1.00 96.12 184 GLY A CA 1
ATOM 1405 C C . GLY A 1 184 ? -3.214 12.042 -4.471 1.00 96.12 184 GLY A C 1
ATOM 1406 O O . GLY A 1 184 ? -2.312 12.130 -5.301 1.00 96.12 184 GLY A O 1
ATOM 1407 N N . ALA A 1 185 ? -4.219 12.921 -4.424 1.00 95.50 185 ALA A N 1
ATOM 1408 C CA . ALA A 1 185 ? -4.320 14.077 -5.311 1.00 95.50 185 ALA A CA 1
ATOM 1409 C C . ALA A 1 185 ? -3.152 15.056 -5.111 1.00 95.50 185 ALA A C 1
ATOM 1411 O O . ALA A 1 185 ? -2.589 15.533 -6.093 1.00 95.50 185 ALA A O 1
ATOM 1412 N N . ILE A 1 186 ? -2.745 15.314 -3.861 1.00 95.94 186 ILE A N 1
ATOM 1413 C CA . ILE A 1 186 ? -1.572 16.151 -3.560 1.00 95.94 186 ILE A CA 1
ATOM 1414 C C . ILE A 1 186 ? -0.299 15.507 -4.121 1.00 95.94 186 ILE A C 1
ATOM 1416 O O . ILE A 1 186 ? 0.469 16.196 -4.786 1.00 95.94 186 ILE A O 1
ATOM 1420 N N . ILE A 1 187 ? -0.099 14.196 -3.925 1.00 95.19 187 ILE A N 1
ATOM 1421 C CA . ILE A 1 187 ? 1.047 13.454 -4.492 1.00 95.19 187 ILE A CA 1
ATOM 1422 C C . ILE A 1 187 ? 1.111 13.643 -6.010 1.00 95.19 187 ILE A C 1
ATOM 1424 O O . ILE A 1 187 ? 2.173 13.970 -6.541 1.00 95.19 187 ILE A O 1
ATOM 1428 N N . ALA A 1 188 ? -0.023 13.476 -6.692 1.00 92.62 188 ALA A N 1
ATOM 1429 C CA . ALA A 1 188 ? -0.095 13.582 -8.143 1.00 92.62 188 ALA A CA 1
ATOM 1430 C C . ALA A 1 188 ? 0.143 15.018 -8.648 1.00 92.62 188 ALA A C 1
ATOM 1432 O O . ALA A 1 188 ? 0.896 15.236 -9.593 1.00 92.62 188 ALA A O 1
ATOM 1433 N N . VAL A 1 189 ? -0.448 16.027 -7.999 1.00 92.25 189 VAL A N 1
ATOM 1434 C CA . VAL A 1 189 ? -0.268 17.442 -8.381 1.00 92.25 189 VAL A CA 1
ATOM 1435 C C . VAL A 1 189 ? 1.159 17.923 -8.116 1.00 92.25 189 VAL A C 1
ATOM 1437 O O . VAL A 1 189 ? 1.711 18.678 -8.912 1.00 92.25 189 VAL A O 1
ATOM 1440 N N . MET A 1 190 ? 1.780 17.474 -7.024 1.00 91.94 190 MET A N 1
ATOM 1441 C CA . MET A 1 190 ? 3.163 17.828 -6.684 1.00 91.94 190 MET A CA 1
ATOM 1442 C C . MET A 1 190 ? 4.204 17.027 -7.471 1.00 91.94 190 MET A C 1
ATOM 1444 O O . MET A 1 190 ? 5.403 17.207 -7.266 1.00 91.94 190 MET A O 1
ATOM 1448 N N . ASN A 1 191 ? 3.751 16.158 -8.375 1.00 89.94 191 ASN A N 1
ATOM 1449 C CA . ASN A 1 191 ? 4.584 15.297 -9.193 1.00 89.94 191 ASN A CA 1
ATOM 1450 C C . ASN A 1 191 ? 5.599 14.473 -8.393 1.00 89.94 191 ASN A C 1
ATOM 1452 O O . ASN A 1 191 ? 6.764 14.351 -8.779 1.00 89.94 191 ASN A O 1
ATOM 1456 N N . ALA A 1 192 ? 5.155 13.949 -7.251 1.00 93.12 192 ALA A N 1
ATOM 1457 C CA . ALA A 1 192 ? 5.995 13.134 -6.397 1.00 93.12 192 ALA A CA 1
ATOM 1458 C C . ALA A 1 192 ? 6.322 11.792 -7.070 1.00 93.12 192 ALA A C 1
ATOM 1460 O O . ALA A 1 192 ? 5.488 11.192 -7.750 1.00 93.12 192 ALA A O 1
ATOM 1461 N N . LYS A 1 193 ? 7.551 11.320 -6.863 1.00 93.00 193 LYS A N 1
ATOM 1462 C CA . LYS A 1 193 ? 8.137 10.148 -7.520 1.00 93.00 193 LYS A CA 1
ATOM 1463 C C . LYS A 1 193 ? 8.778 9.213 -6.504 1.00 93.00 193 LYS A C 1
ATOM 1465 O O . LYS A 1 193 ? 9.330 9.646 -5.495 1.00 93.00 193 LYS A O 1
ATOM 1470 N N . SER A 1 194 ? 8.717 7.920 -6.793 1.00 93.94 194 SER A N 1
ATOM 1471 C CA . SER A 1 194 ? 9.483 6.880 -6.104 1.00 93.94 194 SER A CA 1
ATOM 1472 C C . SER A 1 194 ? 10.552 6.355 -7.057 1.00 93.94 194 SER A C 1
ATOM 1474 O O . SER A 1 194 ? 10.239 6.038 -8.196 1.00 93.94 194 SER A O 1
ATOM 1476 N N . TYR A 1 195 ? 11.803 6.253 -6.623 1.00 92.25 195 TYR A N 1
ATOM 1477 C CA . TYR A 1 195 ? 12.944 5.882 -7.471 1.00 92.25 195 TYR A CA 1
ATOM 1478 C C . TYR A 1 195 ? 13.359 4.416 -7.328 1.00 92.25 195 TYR A C 1
ATOM 1480 O O . TYR A 1 195 ? 14.120 3.901 -8.144 1.00 92.25 195 TYR A O 1
ATOM 1488 N N . SER A 1 196 ? 12.842 3.711 -6.321 1.00 89.81 196 SER A N 1
ATOM 1489 C CA . SER A 1 196 ? 13.080 2.280 -6.152 1.00 89.81 196 SER A CA 1
ATOM 1490 C C . SER A 1 196 ? 11.834 1.539 -5.662 1.00 89.81 196 SER A C 1
ATOM 1492 O O . SER A 1 196 ? 11.025 2.102 -4.919 1.00 89.81 196 SER A O 1
ATOM 1494 N N . PRO A 1 197 ? 11.668 0.259 -6.042 1.00 85.19 197 PRO A N 1
ATOM 1495 C CA . PRO A 1 197 ? 10.710 -0.618 -5.390 1.00 85.19 197 PRO A CA 1
ATOM 1496 C C . PRO A 1 197 ? 11.031 -0.735 -3.902 1.00 85.19 197 PRO A C 1
ATOM 1498 O O . PRO A 1 197 ? 12.195 -0.868 -3.520 1.00 85.19 197 PRO A O 1
ATOM 1501 N N . GLY A 1 198 ? 10.009 -0.743 -3.054 1.00 80.81 198 GLY A N 1
ATOM 1502 C CA . GLY A 1 198 ? 10.239 -0.852 -1.624 1.00 80.81 198 GLY A CA 1
ATOM 1503 C C . GLY A 1 198 ? 9.006 -1.201 -0.802 1.00 80.81 198 GLY A C 1
ATOM 1504 O O . GLY A 1 198 ? 7.896 -1.296 -1.337 1.00 80.81 198 GLY A O 1
ATOM 1505 N N . PRO A 1 199 ? 9.218 -1.418 0.506 1.00 79.62 199 PRO A N 1
ATOM 1506 C CA . PRO A 1 199 ? 8.157 -1.699 1.466 1.00 79.62 199 PRO A CA 1
ATOM 1507 C C . PRO A 1 199 ? 7.177 -0.523 1.601 1.00 79.62 199 PRO A C 1
ATOM 1509 O O . PRO A 1 199 ? 7.423 0.584 1.124 1.00 79.62 199 PRO A O 1
ATOM 1512 N N . LEU A 1 200 ? 6.043 -0.768 2.261 1.00 85.81 200 LEU A N 1
ATOM 1513 C CA . LEU A 1 200 ? 5.023 0.242 2.552 1.00 85.81 200 LEU A CA 1
ATOM 1514 C C . LEU A 1 200 ? 5.297 0.962 3.889 1.00 85.81 200 LEU A C 1
ATOM 1516 O O . LEU A 1 200 ? 6.271 0.682 4.589 1.00 85.81 200 LEU A O 1
ATOM 1520 N N . GLY A 1 201 ? 4.427 1.912 4.245 1.00 89.62 201 GLY A N 1
ATOM 1521 C CA . GLY A 1 201 ? 4.520 2.661 5.501 1.00 89.62 201 GLY A CA 1
ATOM 1522 C C . GLY A 1 201 ? 5.755 3.556 5.568 1.00 89.62 201 GLY A C 1
ATOM 1523 O O . GLY A 1 201 ? 6.233 4.058 4.550 1.00 89.62 201 GLY A O 1
ATOM 1524 N N . ILE A 1 202 ? 6.292 3.753 6.772 1.00 92.31 202 ILE A N 1
ATOM 1525 C CA . ILE A 1 202 ? 7.461 4.620 6.994 1.00 92.31 202 ILE A CA 1
ATOM 1526 C C . ILE A 1 202 ? 8.694 4.187 6.181 1.00 92.31 202 ILE A C 1
ATOM 1528 O O . ILE A 1 202 ? 9.485 5.026 5.754 1.00 92.31 202 ILE A O 1
ATOM 1532 N N . PHE A 1 203 ? 8.825 2.892 5.882 1.00 91.06 203 PHE A N 1
ATOM 1533 C CA . PHE A 1 203 ? 9.947 2.357 5.113 1.00 91.06 203 PHE A CA 1
ATOM 1534 C C . PHE A 1 203 ? 9.882 2.667 3.612 1.00 91.06 203 PHE A C 1
ATOM 1536 O O . PHE A 1 203 ? 10.863 2.435 2.909 1.00 91.06 203 PHE A O 1
ATOM 1543 N N . LYS A 1 204 ? 8.774 3.231 3.112 1.00 91.94 204 LYS A N 1
ATOM 1544 C CA . LYS A 1 204 ? 8.703 3.748 1.739 1.00 91.94 204 LYS A CA 1
ATOM 1545 C C . LYS A 1 204 ? 9.426 5.087 1.584 1.00 91.94 204 LYS A C 1
ATOM 1547 O O . LYS A 1 204 ? 9.852 5.407 0.479 1.00 91.94 204 LYS A O 1
ATOM 1552 N N . ILE A 1 205 ? 9.601 5.857 2.665 1.00 93.38 205 ILE A N 1
ATOM 1553 C CA . ILE A 1 205 ? 10.177 7.214 2.623 1.00 93.38 205 ILE A CA 1
ATOM 1554 C C . ILE A 1 205 ? 11.564 7.253 1.952 1.00 93.38 205 ILE A C 1
ATOM 1556 O O . ILE A 1 205 ? 11.759 8.103 1.085 1.00 93.38 205 ILE A O 1
ATOM 1560 N N . PRO A 1 206 ? 12.513 6.337 2.240 1.00 93.00 206 PRO A N 1
ATOM 1561 C CA . PRO A 1 206 ? 13.810 6.334 1.561 1.00 93.00 206 PRO A CA 1
ATOM 1562 C C . PRO A 1 206 ? 13.720 6.134 0.043 1.00 93.00 206 PRO A C 1
ATOM 1564 O O . PRO A 1 206 ? 14.567 6.640 -0.683 1.00 93.00 206 PRO A O 1
ATOM 1567 N N . THR A 1 207 ? 12.681 5.452 -0.459 1.00 92.50 207 THR A N 1
ATOM 1568 C CA . THR A 1 207 ? 12.484 5.244 -1.910 1.00 92.50 207 THR A CA 1
ATOM 1569 C C . THR A 1 207 ? 12.141 6.533 -2.657 1.00 92.50 207 THR A C 1
ATOM 1571 O O . THR A 1 207 ? 12.154 6.551 -3.883 1.00 92.50 207 THR A O 1
ATOM 1574 N N . LEU A 1 208 ? 11.801 7.601 -1.932 1.00 93.69 208 LEU A N 1
ATOM 1575 C CA . LEU A 1 208 ? 11.428 8.904 -2.484 1.00 93.69 208 LEU A CA 1
ATOM 1576 C C . LEU A 1 208 ? 12.641 9.817 -2.704 1.00 93.69 208 LEU A C 1
ATOM 1578 O O . LEU A 1 208 ? 12.508 10.875 -3.312 1.00 93.69 208 LEU A O 1
ATOM 1582 N N . ILE A 1 209 ? 13.809 9.434 -2.182 1.00 93.75 209 ILE A N 1
ATOM 1583 C CA . ILE A 1 209 ? 15.045 10.202 -2.322 1.00 93.75 209 ILE A CA 1
ATOM 1584 C C . ILE A 1 209 ? 15.573 9.997 -3.741 1.00 93.75 209 ILE A C 1
ATOM 1586 O O . ILE A 1 209 ? 15.794 8.864 -4.172 1.00 93.75 209 ILE A O 1
ATOM 1590 N N . ASN A 1 210 ? 15.770 11.098 -4.460 1.00 91.75 210 ASN A N 1
ATOM 1591 C CA . ASN A 1 210 ? 16.296 11.077 -5.813 1.00 91.75 210 ASN A CA 1
ATOM 1592 C C . ASN A 1 210 ? 17.773 10.635 -5.786 1.00 91.75 210 ASN A C 1
ATOM 1594 O O . ASN A 1 210 ? 18.564 11.237 -5.056 1.00 91.75 210 ASN A O 1
ATOM 1598 N N . PRO A 1 211 ? 18.175 9.613 -6.563 1.00 87.81 211 PRO A N 1
ATOM 1599 C CA . PRO A 1 211 ? 19.558 9.137 -6.578 1.00 87.81 211 PRO A CA 1
ATOM 1600 C C . PRO A 1 211 ? 20.560 10.170 -7.117 1.00 87.81 211 PRO A C 1
ATOM 1602 O O . PRO A 1 211 ? 21.734 10.100 -6.766 1.00 87.81 211 PRO A O 1
ATOM 1605 N N . GLU A 1 212 ? 20.116 11.125 -7.939 1.00 87.38 212 GLU A N 1
ATOM 1606 C CA . GLU A 1 212 ? 20.969 12.173 -8.516 1.00 87.38 212 GLU A CA 1
ATOM 1607 C C . GLU A 1 212 ? 20.937 13.463 -7.687 1.00 87.38 212 GLU A C 1
ATOM 1609 O O . GLU A 1 212 ? 21.979 14.053 -7.411 1.00 87.38 212 GLU A O 1
ATOM 1614 N N . ASN A 1 213 ? 19.742 13.888 -7.263 1.00 84.88 213 ASN A N 1
ATOM 1615 C CA . ASN A 1 213 ? 19.520 15.206 -6.649 1.00 84.88 213 ASN A CA 1
ATOM 1616 C C . ASN A 1 213 ? 19.238 15.162 -5.136 1.00 84.88 213 ASN A C 1
ATOM 1618 O O . ASN A 1 213 ? 19.060 16.205 -4.508 1.00 84.88 213 ASN A O 1
ATOM 1622 N N . GLY A 1 214 ? 19.180 13.973 -4.531 1.00 90.69 214 GLY A N 1
ATOM 1623 C CA . GLY A 1 214 ? 18.877 13.801 -3.112 1.00 90.69 214 GLY A CA 1
ATOM 1624 C C . GLY A 1 214 ? 17.427 14.148 -2.755 1.00 90.69 214 GLY A C 1
ATOM 1625 O O . GLY A 1 214 ? 16.479 13.677 -3.382 1.00 90.69 214 GLY A O 1
ATOM 1626 N N . VAL A 1 215 ? 17.237 14.929 -1.689 1.00 93.12 215 VAL A N 1
ATOM 1627 C CA . VAL A 1 215 ? 15.908 15.342 -1.209 1.00 93.12 215 VAL A CA 1
ATOM 1628 C C . VAL A 1 215 ? 15.419 16.539 -2.025 1.00 93.12 215 VAL A C 1
ATOM 1630 O O . VAL A 1 215 ? 15.917 17.651 -1.859 1.00 93.12 215 VAL A O 1
ATOM 1633 N N . ASP A 1 216 ? 14.428 16.309 -2.885 1.00 92.19 216 ASP A N 1
ATOM 1634 C CA . ASP A 1 216 ? 13.880 17.298 -3.815 1.00 92.19 216 ASP A CA 1
ATOM 1635 C C . ASP A 1 216 ? 12.435 17.724 -3.464 1.00 92.19 216 ASP A C 1
ATOM 1637 O O . ASP A 1 216 ? 11.870 17.365 -2.425 1.00 92.19 216 ASP A O 1
ATOM 1641 N N . SER A 1 217 ? 11.817 18.537 -4.326 1.00 90.31 217 SER A N 1
ATOM 1642 C CA . SER A 1 217 ? 10.422 18.974 -4.167 1.00 90.31 217 SER A CA 1
ATOM 1643 C C . SER A 1 217 ? 9.418 17.817 -4.219 1.00 90.31 217 SER A C 1
ATOM 1645 O O . SER A 1 217 ? 8.375 17.891 -3.570 1.00 90.31 217 SER A O 1
ATOM 1647 N N . SER A 1 218 ? 9.741 16.737 -4.938 1.00 92.62 218 SER A N 1
ATOM 1648 C CA . SER A 1 218 ? 8.925 15.524 -5.016 1.00 92.62 218 SER A CA 1
ATOM 1649 C C . SER A 1 218 ? 8.881 14.816 -3.658 1.00 92.62 218 SER A C 1
ATOM 1651 O O . SER A 1 218 ? 7.797 14.454 -3.188 1.00 92.62 218 SER A O 1
ATOM 1653 N N . PHE A 1 219 ? 10.030 14.706 -2.977 1.00 95.12 219 PHE A N 1
ATOM 1654 C CA . PHE A 1 219 ? 10.098 14.179 -1.611 1.00 95.12 219 PHE A CA 1
ATOM 1655 C C . PHE A 1 219 ? 9.193 14.973 -0.663 1.00 95.12 219 PHE A C 1
ATOM 1657 O O . PHE A 1 219 ? 8.328 14.404 0.008 1.00 95.12 219 PHE A O 1
ATOM 1664 N N . TRP A 1 220 ? 9.347 16.299 -0.630 1.00 94.94 220 TRP A N 1
ATOM 1665 C CA . TRP A 1 220 ? 8.544 17.144 0.257 1.00 94.94 220 TRP A CA 1
ATOM 1666 C C . TRP A 1 220 ? 7.060 17.116 -0.096 1.00 94.94 220 TRP A C 1
ATOM 1668 O O . TRP A 1 220 ? 6.226 17.131 0.810 1.00 94.94 220 TRP A O 1
ATOM 1678 N N . GLY A 1 221 ? 6.717 16.995 -1.379 1.00 93.75 221 GLY A N 1
ATOM 1679 C CA . GLY A 1 221 ? 5.332 16.840 -1.803 1.00 93.75 221 GLY A CA 1
ATOM 1680 C C . GLY A 1 221 ? 4.682 15.562 -1.293 1.00 93.75 221 GLY A C 1
ATOM 1681 O O . GLY A 1 221 ? 3.569 15.604 -0.766 1.00 93.75 221 GLY A O 1
ATOM 1682 N N . ALA A 1 222 ? 5.403 14.441 -1.336 1.00 95.44 222 ALA A N 1
ATOM 1683 C CA . ALA A 1 222 ? 4.939 13.199 -0.726 1.00 95.44 222 ALA A CA 1
ATOM 1684 C C . ALA A 1 222 ? 4.797 13.318 0.803 1.00 95.44 222 ALA A C 1
ATOM 1686 O O . ALA A 1 222 ? 3.805 12.842 1.360 1.00 95.44 222 ALA A O 1
ATOM 1687 N N . MET A 1 223 ? 5.736 13.985 1.485 1.00 96.81 223 MET A N 1
ATOM 1688 C CA . MET A 1 223 ? 5.685 14.180 2.942 1.00 96.81 223 MET A CA 1
ATOM 1689 C C . MET A 1 223 ? 4.507 15.057 3.383 1.00 96.81 223 MET A C 1
ATOM 1691 O O . MET A 1 223 ? 3.808 14.728 4.346 1.00 96.81 223 MET A O 1
ATOM 1695 N N . ILE A 1 224 ? 4.241 16.144 2.655 1.00 96.44 224 ILE A N 1
ATOM 1696 C CA . ILE A 1 224 ? 3.069 16.997 2.884 1.00 96.44 224 ILE A CA 1
ATOM 1697 C C . ILE A 1 224 ? 1.794 16.187 2.660 1.00 96.44 224 ILE A C 1
ATOM 1699 O O . ILE A 1 224 ? 0.893 16.220 3.497 1.00 96.44 224 ILE A O 1
ATOM 1703 N N . ALA A 1 225 ? 1.727 15.411 1.578 1.00 96.88 225 ALA A N 1
ATOM 1704 C CA . ALA A 1 225 ? 0.552 14.616 1.260 1.00 96.88 225 ALA A CA 1
ATOM 1705 C C . ALA A 1 225 ? 0.207 13.579 2.335 1.00 96.88 225 ALA A C 1
ATOM 1707 O O . ALA A 1 225 ? -0.957 13.486 2.729 1.00 96.88 225 ALA A O 1
ATOM 1708 N N . ILE A 1 226 ? 1.188 12.818 2.840 1.00 96.31 226 ILE A N 1
ATOM 1709 C CA . ILE A 1 226 ? 0.927 11.844 3.914 1.00 96.31 226 ILE A CA 1
ATOM 1710 C C . ILE A 1 226 ? 0.540 12.537 5.224 1.00 96.31 226 ILE A C 1
ATOM 1712 O O . ILE A 1 226 ? -0.333 12.039 5.937 1.00 96.31 226 ILE A O 1
ATOM 1716 N N . GLY A 1 227 ? 1.125 13.706 5.514 1.00 97.56 227 GLY A N 1
ATOM 1717 C CA . GLY A 1 227 ? 0.766 14.524 6.671 1.00 97.56 227 GLY A CA 1
ATOM 1718 C C . GLY A 1 227 ? -0.676 15.020 6.585 1.00 97.56 227 GLY A C 1
ATOM 1719 O O . GLY A 1 227 ? -1.450 14.839 7.526 1.00 97.56 227 GLY A O 1
ATOM 1720 N N . VAL A 1 228 ? -1.074 15.563 5.432 1.00 97.94 228 VAL A N 1
ATOM 1721 C CA . VAL A 1 228 ? -2.454 15.997 5.169 1.00 97.94 228 VAL A CA 1
ATOM 1722 C C . VAL A 1 228 ? -3.416 14.816 5.243 1.00 97.94 228 VAL A C 1
ATOM 1724 O O . VAL A 1 228 ? -4.430 14.912 5.927 1.00 97.94 228 VAL A O 1
ATOM 1727 N N . ALA A 1 229 ? -3.098 13.687 4.609 1.00 97.94 229 ALA A N 1
ATOM 1728 C CA . ALA A 1 229 ? -3.945 12.496 4.623 1.00 97.94 229 ALA A CA 1
ATOM 1729 C C . ALA A 1 229 ? -4.184 11.974 6.048 1.00 97.94 229 ALA A C 1
ATOM 1731 O O . ALA A 1 229 ? -5.323 11.657 6.412 1.00 97.94 229 ALA A O 1
ATOM 1732 N N . PHE A 1 230 ? -3.126 11.934 6.864 1.00 98.19 230 PHE A N 1
ATOM 1733 C CA . PHE A 1 230 ? -3.185 11.555 8.272 1.00 98.19 230 PHE A CA 1
ATOM 1734 C C . PHE A 1 230 ? -4.051 12.521 9.084 1.00 98.19 230 PHE A C 1
ATOM 1736 O O . PHE A 1 230 ? -5.027 12.097 9.706 1.00 98.19 230 PHE A O 1
ATOM 1743 N N . VAL A 1 231 ? -3.717 13.817 9.060 1.00 98.25 231 VAL A N 1
ATOM 1744 C CA . VAL A 1 231 ? -4.393 14.846 9.866 1.00 98.25 231 VAL A CA 1
ATOM 1745 C C . VAL A 1 231 ? -5.855 14.961 9.464 1.00 98.25 231 VAL A C 1
ATOM 1747 O O . VAL A 1 231 ? -6.726 14.996 10.329 1.00 98.25 231 VAL A O 1
ATOM 1750 N N . LEU A 1 232 ? -6.144 14.962 8.164 1.00 98.06 232 LEU A N 1
ATOM 1751 C CA . LEU A 1 232 ? -7.506 15.071 7.665 1.00 98.06 232 LEU A CA 1
ATOM 1752 C C . LEU A 1 232 ? -8.345 13.862 8.078 1.00 98.06 232 LEU A C 1
ATOM 1754 O O . LEU A 1 232 ? -9.440 14.034 8.610 1.00 98.06 232 LEU A O 1
ATOM 1758 N N . SER A 1 233 ? -7.822 12.646 7.905 1.00 98.12 233 SER A N 1
ATOM 1759 C CA . SER A 1 233 ? -8.532 11.429 8.320 1.00 98.12 233 SER A CA 1
ATOM 1760 C C . SER A 1 233 ? -8.740 11.384 9.829 1.00 98.12 233 SER A C 1
ATOM 1762 O O . SER A 1 233 ? -9.816 10.999 10.285 1.00 98.12 233 SER A O 1
ATOM 1764 N N . PHE A 1 234 ? -7.745 11.814 10.606 1.00 98.31 234 PHE A N 1
ATOM 1765 C CA . PHE A 1 234 ? -7.832 11.920 12.058 1.00 98.31 234 PHE A CA 1
ATOM 1766 C C . PHE A 1 234 ? -8.919 12.914 12.483 1.00 98.31 234 PHE A C 1
ATOM 1768 O O . PHE A 1 234 ? -9.868 12.524 13.160 1.00 98.31 234 PHE A O 1
ATOM 1775 N N . VAL A 1 235 ? -8.839 14.170 12.035 1.00 97.88 235 VAL A N 1
ATOM 1776 C CA . VAL A 1 235 ? -9.777 15.240 12.415 1.00 97.88 235 VAL A CA 1
ATOM 1777 C C . VAL A 1 235 ? -11.198 14.921 11.958 1.00 97.88 235 VAL A C 1
ATOM 1779 O O . VAL A 1 235 ? -12.132 15.008 12.753 1.00 97.88 235 VAL A O 1
ATOM 1782 N N . LEU A 1 236 ? -11.388 14.486 10.711 1.00 97.56 236 LEU A N 1
ATOM 1783 C CA . LEU A 1 236 ? -12.719 14.122 10.225 1.00 97.56 236 LEU A CA 1
ATOM 1784 C C . LEU A 1 236 ? -13.287 12.919 10.984 1.00 97.56 236 LEU A C 1
ATOM 1786 O O . LEU A 1 236 ? -14.481 12.897 11.279 1.00 97.56 236 LEU A O 1
ATOM 1790 N N . THR A 1 237 ? -12.455 11.942 11.358 1.00 97.50 237 THR A N 1
ATOM 1791 C CA . THR A 1 237 ? -12.911 10.802 12.166 1.00 97.50 237 THR A CA 1
ATOM 1792 C C . THR A 1 237 ? -13.239 11.231 13.594 1.00 97.50 237 THR A C 1
ATOM 1794 O O . THR A 1 237 ? -14.218 10.737 14.157 1.00 97.50 237 THR A O 1
ATOM 1797 N N . LEU A 1 238 ? -12.498 12.186 14.167 1.00 94.62 238 LEU A N 1
ATOM 1798 C CA . LEU A 1 238 ? -12.823 12.759 15.472 1.00 94.62 238 LEU A CA 1
ATOM 1799 C C . LEU A 1 238 ? -14.194 13.450 15.468 1.00 94.62 238 LEU A C 1
ATOM 1801 O O . LEU A 1 238 ? -14.990 13.242 16.383 1.00 94.62 238 LEU A O 1
ATOM 1805 N N . LEU A 1 239 ? -14.471 14.251 14.436 1.00 94.38 239 LEU A N 1
ATOM 1806 C CA . LEU A 1 239 ? -15.679 15.077 14.353 1.00 94.38 239 LEU A CA 1
ATO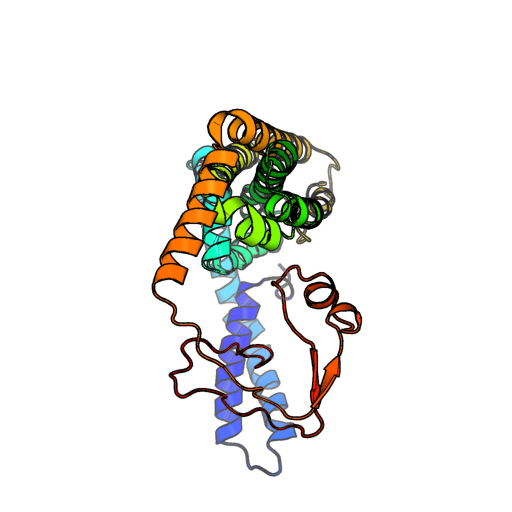M 1807 C C . LEU A 1 239 ? -16.908 14.293 13.869 1.00 94.38 239 LEU A C 1
ATOM 1809 O O . LEU A 1 239 ? -17.998 14.427 14.422 1.00 94.38 239 LEU A O 1
ATOM 1813 N N . PHE A 1 240 ? -16.740 13.452 12.848 1.00 93.69 240 PHE A N 1
ATOM 1814 C CA . PHE A 1 240 ? -17.843 12.828 12.107 1.00 93.69 240 PHE A CA 1
ATOM 1815 C C . PHE A 1 240 ? -17.835 11.298 12.151 1.00 93.69 240 PHE A C 1
ATOM 1817 O O . PHE A 1 240 ? -18.764 10.661 11.645 1.00 93.69 240 PHE A O 1
ATOM 1824 N N . GLY A 1 241 ? -16.833 10.688 12.792 1.00 86.44 241 GLY A N 1
ATOM 1825 C CA . GLY A 1 241 ? -16.681 9.236 12.842 1.00 86.44 241 GLY A CA 1
ATOM 1826 C C . GLY A 1 241 ? -17.819 8.518 13.564 1.00 86.44 241 GLY A C 1
ATOM 1827 O O . GLY A 1 241 ? -18.053 7.352 13.290 1.00 86.44 241 GLY A O 1
ATOM 1828 N N . GLY A 1 242 ? -18.565 9.181 14.459 1.00 89.50 242 GLY A N 1
ATOM 1829 C CA . GLY A 1 242 ? -19.734 8.577 15.119 1.00 89.50 242 GLY A CA 1
ATOM 1830 C C . GLY A 1 242 ? -19.414 7.309 15.926 1.00 89.50 242 GLY A C 1
ATOM 1831 O O . GLY A 1 242 ? -20.293 6.474 16.139 1.00 89.50 242 GLY A O 1
ATOM 1832 N N . ILE A 1 243 ? -18.165 7.178 16.381 1.00 89.56 243 ILE A N 1
ATOM 1833 C CA . ILE A 1 243 ? -17.533 5.925 16.820 1.00 89.56 243 ILE A CA 1
ATOM 1834 C C . ILE A 1 243 ? -18.370 5.204 17.878 1.00 89.56 243 ILE A C 1
ATOM 1836 O O . ILE A 1 243 ? -18.746 4.053 17.704 1.00 89.56 243 ILE A O 1
ATOM 1840 N N . ASN A 1 244 ? -18.742 5.887 18.963 1.00 89.44 244 ASN A N 1
ATOM 1841 C CA . ASN A 1 244 ? -19.474 5.248 20.062 1.00 89.44 244 ASN A CA 1
ATOM 1842 C C . ASN A 1 244 ? -20.913 4.840 19.688 1.00 89.44 244 ASN A C 1
ATOM 1844 O O . ASN A 1 244 ? -21.444 3.907 20.287 1.00 89.44 244 ASN A O 1
ATOM 1848 N N . LYS A 1 245 ? -21.544 5.512 18.714 1.00 86.81 245 LYS A N 1
ATOM 1849 C CA . LYS A 1 245 ? -22.860 5.112 18.189 1.00 86.81 245 LYS A CA 1
ATOM 1850 C C . LYS A 1 245 ? -22.721 3.851 17.337 1.00 86.81 245 LYS A C 1
ATOM 1852 O O . LYS A 1 245 ? -23.427 2.880 17.573 1.00 86.81 245 LYS A O 1
ATOM 1857 N N . GLN A 1 246 ? -21.747 3.838 16.438 1.00 81.44 246 GLN A N 1
ATOM 1858 C CA . GLN A 1 246 ? -21.491 2.704 15.550 1.00 81.44 246 GLN A CA 1
ATOM 1859 C C . GLN A 1 246 ? -21.059 1.457 16.302 1.00 81.44 246 GLN A C 1
ATOM 1861 O O . GLN A 1 246 ? -21.541 0.371 16.018 1.00 81.44 246 GLN A O 1
ATOM 1866 N N . VAL A 1 247 ? -20.210 1.604 17.320 1.00 82.12 247 VAL A N 1
ATOM 1867 C CA . VAL A 1 247 ? -19.839 0.476 18.176 1.00 82.12 247 VAL A CA 1
ATOM 1868 C C . VAL A 1 247 ? -21.072 -0.130 18.852 1.00 82.12 247 VAL A C 1
ATOM 1870 O O . VAL A 1 247 ? -21.164 -1.349 18.954 1.00 82.12 247 VAL A O 1
ATOM 1873 N N . LYS A 1 248 ? -22.031 0.690 19.307 1.00 82.94 248 LYS A N 1
ATOM 1874 C CA . LYS A 1 248 ? -23.288 0.181 19.876 1.00 82.94 248 LYS A CA 1
ATOM 1875 C C . LYS A 1 248 ? -24.135 -0.540 18.829 1.00 82.94 248 LYS A C 1
ATOM 1877 O O . LYS A 1 248 ? -24.648 -1.606 19.144 1.00 82.94 248 LYS A O 1
ATOM 1882 N N . GLU A 1 249 ? -24.257 0.011 17.623 1.00 80.06 249 GLU A N 1
ATOM 1883 C CA . GLU A 1 249 ? -24.992 -0.614 16.513 1.00 80.06 249 GLU A CA 1
ATOM 1884 C C . GLU A 1 249 ? -24.379 -1.966 16.130 1.00 80.06 249 GLU A C 1
ATOM 1886 O O . GLU A 1 249 ? -25.085 -2.964 16.162 1.00 80.06 249 GLU A O 1
ATOM 1891 N N . VAL A 1 250 ? -23.061 -2.042 15.920 1.00 77.69 250 VAL A N 1
ATOM 1892 C CA . VAL A 1 250 ? -22.358 -3.296 15.587 1.00 77.69 250 VAL A CA 1
ATOM 1893 C C . VAL A 1 250 ? -22.526 -4.348 16.691 1.00 77.69 250 VAL A C 1
ATOM 1895 O O . VAL A 1 250 ? -22.759 -5.523 16.417 1.00 77.69 250 VAL A O 1
ATOM 1898 N N . VAL A 1 251 ? -22.442 -3.941 17.963 1.00 78.75 251 VAL A N 1
ATOM 1899 C CA . VAL A 1 251 ? -22.667 -4.851 19.101 1.00 78.75 251 VAL A CA 1
ATOM 1900 C C . VAL A 1 251 ? -24.138 -5.281 19.202 1.00 78.75 251 VAL A C 1
ATOM 1902 O O . VAL A 1 251 ? -24.411 -6.406 19.618 1.00 78.75 251 VAL A O 1
ATOM 1905 N N . SER A 1 252 ? -25.084 -4.411 18.843 1.00 75.12 252 SER A N 1
ATOM 1906 C CA . SER A 1 252 ? -26.521 -4.708 18.843 1.00 75.12 252 SER A CA 1
ATOM 1907 C C . SER A 1 252 ? -26.907 -5.651 17.705 1.00 75.12 252 SER A C 1
ATOM 1909 O O . SER A 1 252 ? -27.560 -6.656 17.967 1.00 75.12 252 SER A O 1
ATOM 1911 N N . GLU A 1 253 ? -26.456 -5.381 16.478 1.00 70.50 253 GLU A N 1
ATOM 1912 C CA . GLU A 1 253 ? -26.648 -6.252 15.310 1.00 70.50 253 GLU A CA 1
ATOM 1913 C C . GLU A 1 253 ? -26.067 -7.645 15.577 1.00 70.50 253 GLU A C 1
ATOM 1915 O O . GLU A 1 253 ? -26.739 -8.648 15.351 1.00 70.50 253 GLU A O 1
ATOM 1920 N N . GLY A 1 254 ? -24.862 -7.726 16.157 1.00 64.31 254 GLY A N 1
ATOM 1921 C CA . GLY A 1 254 ? -24.277 -9.007 16.564 1.00 64.31 254 GLY A CA 1
ATOM 1922 C C . GLY A 1 254 ? -25.133 -9.765 17.588 1.00 64.31 254 GLY A C 1
ATOM 1923 O O . GLY A 1 254 ? -25.252 -10.986 17.512 1.00 64.31 254 GLY A O 1
ATOM 1924 N N . LYS A 1 255 ? -25.782 -9.056 18.521 1.00 66.31 255 LYS A N 1
ATOM 1925 C CA . LYS A 1 255 ? -26.714 -9.665 19.485 1.00 66.31 255 LYS A CA 1
ATOM 1926 C C . LYS A 1 255 ? -28.041 -10.089 18.853 1.00 66.31 255 LYS A C 1
ATOM 1928 O O . LYS A 1 255 ? -28.602 -11.087 19.292 1.00 66.31 255 LYS A O 1
ATOM 1933 N N . GLU A 1 256 ? -28.555 -9.363 17.864 1.00 62.59 256 GLU A N 1
ATOM 1934 C CA . GLU A 1 256 ? -29.760 -9.769 17.127 1.00 62.59 256 GLU A CA 1
ATOM 1935 C C . GLU A 1 256 ? -29.507 -10.969 16.216 1.00 62.59 256 GLU A C 1
ATOM 1937 O O . GLU A 1 256 ? -30.309 -11.900 16.221 1.00 62.59 256 GLU A O 1
ATOM 1942 N N . LEU A 1 257 ? -28.359 -11.018 15.534 1.00 59.94 257 LEU A N 1
ATOM 1943 C CA . LEU A 1 257 ? -27.907 -12.212 14.812 1.00 59.94 257 LEU A CA 1
ATOM 1944 C C . LEU A 1 257 ? -27.816 -13.429 15.748 1.00 59.94 257 LEU A C 1
ATOM 1946 O O . LEU A 1 257 ? -28.194 -14.532 15.365 1.00 59.94 257 LEU A O 1
ATOM 1950 N N . MET A 1 258 ? -27.391 -13.225 17.000 1.00 55.50 258 MET A N 1
ATOM 1951 C CA . MET A 1 258 ? -27.363 -14.277 18.024 1.00 55.50 258 MET A CA 1
ATOM 1952 C C . MET A 1 258 ? -28.737 -14.621 18.623 1.00 55.50 258 MET A C 1
ATOM 1954 O O . MET A 1 258 ? -28.892 -15.714 19.157 1.00 55.50 258 MET A O 1
ATOM 1958 N N . LYS A 1 259 ? -29.757 -13.755 18.527 1.00 53.16 259 LYS A N 1
ATOM 1959 C CA . LYS A 1 259 ? -31.098 -14.005 19.104 1.00 53.16 259 LYS A CA 1
ATOM 1960 C C . LYS A 1 259 ? -31.867 -15.149 18.428 1.00 53.16 259 LYS A C 1
ATOM 1962 O O . LYS A 1 259 ? -32.865 -15.600 18.982 1.00 53.16 259 LYS A O 1
ATOM 1967 N N . GLY A 1 260 ? -31.416 -15.612 17.262 1.00 54.78 260 GLY A N 1
ATOM 1968 C CA . GLY A 1 260 ? -31.930 -16.809 16.587 1.00 54.78 260 GLY A CA 1
ATOM 1969 C C . GLY A 1 260 ? -31.044 -18.048 16.741 1.00 54.78 260 GLY A C 1
ATOM 1970 O O . GLY A 1 260 ? -31.440 -19.130 16.312 1.00 54.78 260 GLY A O 1
ATOM 1971 N N . VAL A 1 261 ? -29.859 -17.912 17.345 1.00 52.72 261 VAL A N 1
ATOM 1972 C CA . VAL A 1 261 ? -28.938 -19.029 17.558 1.00 52.72 261 VAL A CA 1
ATOM 1973 C C . VAL A 1 261 ? -29.399 -19.763 18.808 1.00 52.72 261 VAL A C 1
ATOM 1975 O O . VAL A 1 261 ? -29.267 -19.268 19.928 1.00 52.72 261 VAL A O 1
ATOM 1978 N N . ARG A 1 262 ? -29.993 -20.943 18.622 1.00 60.69 262 ARG A N 1
ATOM 1979 C CA . ARG A 1 262 ? -30.200 -21.865 19.739 1.00 60.69 262 ARG A CA 1
ATOM 1980 C C . ARG A 1 262 ? -28.821 -22.246 20.268 1.00 60.69 262 ARG A C 1
ATOM 1982 O O . ARG A 1 262 ? -27.922 -22.507 19.476 1.00 60.69 262 ARG A O 1
ATOM 1989 N N . ASN A 1 263 ? -28.658 -22.259 21.589 1.00 58.59 263 ASN A N 1
ATOM 1990 C CA . ASN A 1 263 ? -27.477 -22.867 22.189 1.00 58.59 263 ASN A CA 1
ATOM 1991 C C . ASN A 1 263 ? -27.485 -24.345 21.794 1.00 58.59 263 ASN A C 1
ATOM 1993 O O . ASN A 1 263 ? -28.267 -25.125 22.333 1.00 58.59 263 ASN A O 1
ATOM 1997 N N . GLU A 1 264 ? -26.666 -24.695 20.812 1.00 66.12 264 GLU A N 1
ATOM 1998 C CA . GLU A 1 264 ? -26.376 -26.076 20.472 1.00 66.12 264 GLU A CA 1
ATOM 1999 C C . GLU A 1 264 ? -25.131 -26.491 21.241 1.00 66.12 264 GLU A C 1
ATOM 2001 O O . GLU A 1 264 ? -24.112 -25.796 21.253 1.00 66.12 264 GLU A O 1
ATOM 2006 N N . GLU A 1 265 ? -25.239 -27.615 21.934 1.00 72.94 265 GLU A N 1
ATOM 2007 C CA . GLU A 1 265 ? -24.115 -28.210 22.632 1.00 72.94 265 GLU A CA 1
ATOM 2008 C C . GLU A 1 265 ? -23.250 -28.921 21.589 1.00 72.94 265 GLU A C 1
ATOM 2010 O O . GLU A 1 265 ? -23.566 -30.013 21.118 1.00 72.94 265 GLU A O 1
ATOM 2015 N N . ILE A 1 266 ? -22.187 -28.247 21.156 1.00 73.56 266 ILE A N 1
ATOM 2016 C CA . ILE A 1 266 ? -21.230 -28.799 20.202 1.00 73.56 266 ILE A CA 1
ATOM 2017 C C . ILE A 1 266 ? -20.142 -29.523 20.995 1.00 73.56 266 ILE A C 1
ATOM 2019 O O . ILE A 1 266 ? -19.463 -28.927 21.832 1.00 73.56 266 ILE A O 1
ATOM 2023 N N . VAL A 1 267 ? -19.976 -30.817 20.728 1.00 80.81 267 VAL A N 1
ATOM 2024 C CA . VAL A 1 267 ? -18.917 -31.634 21.335 1.00 80.81 267 VAL A CA 1
ATOM 2025 C C . VAL A 1 267 ? -17.550 -31.318 20.726 1.00 80.81 267 VAL A C 1
ATOM 2027 O O . VAL A 1 267 ? -17.448 -30.743 19.643 1.00 80.81 267 VAL A O 1
ATOM 2030 N N . SER A 1 268 ? -16.471 -31.707 21.408 1.00 83.44 268 SER A N 1
ATOM 2031 C CA . SER A 1 268 ? -15.124 -31.497 20.874 1.00 83.44 268 SER A CA 1
ATOM 2032 C C . SER A 1 268 ? -14.926 -32.251 19.546 1.00 83.44 268 SER A C 1
ATOM 2034 O O . SER A 1 268 ? -15.164 -33.461 19.502 1.00 83.44 268 SER A O 1
ATOM 2036 N N . PRO A 1 269 ? -14.428 -31.592 18.479 1.00 84.00 269 PRO A N 1
ATOM 2037 C CA . PRO A 1 269 ? -14.101 -32.247 17.210 1.00 84.00 269 PRO A CA 1
ATOM 2038 C C . PRO A 1 269 ? -12.846 -33.129 17.293 1.00 84.00 269 PRO A C 1
ATOM 2040 O O . PRO A 1 269 ? -12.516 -33.830 16.334 1.00 84.00 269 PRO A O 1
ATOM 2043 N N . ILE A 1 270 ? -12.104 -33.068 18.404 1.00 86.88 270 ILE A N 1
ATOM 2044 C CA . ILE A 1 270 ? -10.841 -33.781 18.585 1.00 86.88 270 ILE A CA 1
ATOM 2045 C C . ILE A 1 270 ? -10.703 -34.285 20.026 1.00 86.88 270 ILE A C 1
ATOM 2047 O O . ILE A 1 270 ? -11.065 -33.596 20.982 1.00 86.88 270 ILE A O 1
ATOM 2051 N N . SER A 1 271 ? -10.182 -35.498 20.198 1.00 86.25 271 SER A N 1
ATOM 2052 C CA . SER A 1 271 ? -9.825 -36.023 21.520 1.00 86.25 271 SER A CA 1
ATOM 2053 C C . SER A 1 271 ? -8.431 -35.540 21.900 1.00 86.25 271 SER A C 1
ATOM 2055 O O . SER A 1 271 ? -7.516 -35.609 21.074 1.00 86.25 271 SER A O 1
ATOM 2057 N N . GLY A 1 272 ? -8.261 -35.059 23.128 1.00 89.31 272 GLY A N 1
ATOM 2058 C CA . GLY A 1 272 ? -7.017 -34.431 23.544 1.00 89.31 272 GLY A CA 1
ATOM 2059 C C . GLY A 1 272 ? -7.021 -33.914 24.973 1.00 89.31 272 GLY A C 1
ATOM 2060 O O . GLY A 1 272 ? -8.035 -33.972 25.668 1.00 89.31 272 GLY A O 1
ATOM 2061 N N . GLU A 1 273 ? -5.872 -33.388 25.379 1.00 89.81 273 GLU A N 1
ATOM 2062 C CA . GLU A 1 273 ? -5.702 -32.680 26.643 1.00 89.81 273 GLU A CA 1
ATOM 2063 C C . GLU A 1 273 ? -6.126 -31.219 26.478 1.00 89.81 273 GLU A C 1
ATOM 2065 O O . GLU A 1 273 ? -5.710 -30.540 25.536 1.00 89.81 273 GLU A O 1
ATOM 2070 N N . LEU A 1 274 ? -6.979 -30.745 27.385 1.00 88.69 274 LEU A N 1
ATOM 2071 C CA . LEU A 1 274 ? -7.406 -29.352 27.430 1.00 88.69 274 LEU A CA 1
ATOM 2072 C C . LEU A 1 274 ? -6.279 -28.487 27.979 1.00 88.69 274 LEU A C 1
ATOM 2074 O O . LEU A 1 274 ? -5.836 -28.693 29.106 1.00 88.69 274 LEU A O 1
ATOM 2078 N N . ILE A 1 275 ? -5.894 -27.474 27.211 1.00 90.06 275 ILE A N 1
ATOM 2079 C CA . ILE A 1 275 ? -4.933 -26.461 27.638 1.00 90.06 275 ILE A CA 1
ATOM 2080 C C . ILE A 1 275 ? -5.563 -25.073 27.599 1.00 90.06 275 ILE A C 1
ATOM 2082 O O . ILE A 1 275 ? -6.471 -24.771 26.811 1.00 90.06 275 ILE A O 1
ATOM 2086 N N . SER A 1 276 ? -5.061 -24.202 28.467 1.00 88.31 276 SER A N 1
ATOM 2087 C CA . SER A 1 276 ? -5.434 -22.792 28.459 1.00 88.31 276 SER A CA 1
ATOM 2088 C C . SER A 1 276 ? -4.996 -22.134 27.150 1.00 88.31 276 SER A C 1
ATOM 2090 O O . SER A 1 276 ? -3.915 -22.420 26.639 1.00 88.31 276 SER A O 1
ATOM 2092 N N . LEU A 1 277 ? -5.775 -21.175 26.634 1.00 84.69 277 LEU A N 1
ATOM 2093 C CA . LEU A 1 277 ? -5.351 -20.372 25.478 1.00 84.69 277 LEU A CA 1
ATOM 2094 C C . LEU A 1 277 ? -3.989 -19.705 25.716 1.00 84.69 277 LEU A C 1
ATOM 2096 O O . LEU A 1 277 ? -3.197 -19.595 24.789 1.00 84.69 277 LEU A O 1
ATOM 2100 N N . LYS A 1 278 ? -3.684 -19.313 26.961 1.00 83.69 278 LYS A N 1
ATOM 2101 C CA . LYS A 1 278 ? -2.408 -18.674 27.329 1.00 83.69 278 LYS A CA 1
ATOM 2102 C C . LYS A 1 278 ? -1.183 -19.563 27.117 1.00 83.69 278 LYS A C 1
ATOM 2104 O O . LYS A 1 278 ? -0.074 -19.046 27.056 1.00 83.69 278 LYS A O 1
ATOM 2109 N N . GLU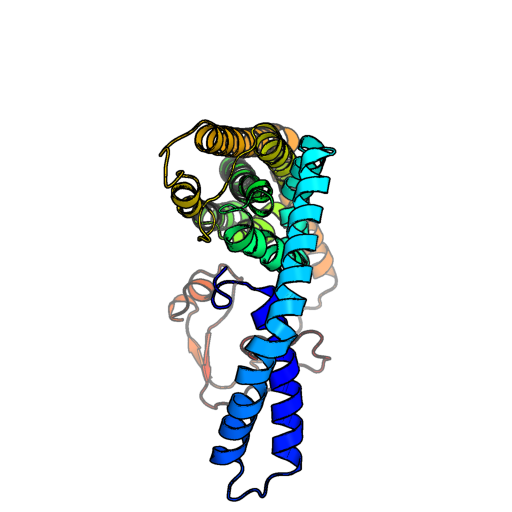 A 1 279 ? -1.383 -20.873 27.054 1.00 83.44 279 GLU A N 1
ATOM 2110 C CA . GLU A 1 279 ? -0.324 -21.864 26.859 1.00 83.44 279 GLU A CA 1
ATOM 2111 C C . GLU A 1 279 ? -0.091 -22.162 25.371 1.00 83.44 279 GLU A C 1
ATOM 2113 O O . GLU A 1 279 ? 0.854 -22.865 25.018 1.00 83.44 279 GLU A O 1
ATOM 2118 N N . ILE A 1 280 ? -0.920 -21.603 24.481 1.00 85.19 280 ILE A N 1
ATOM 2119 C CA . ILE A 1 280 ? -0.736 -21.723 23.037 1.00 85.19 280 ILE A CA 1
ATOM 2120 C C . ILE A 1 280 ? 0.418 -20.799 22.608 1.00 85.19 280 ILE A C 1
ATOM 2122 O O . ILE A 1 280 ? 0.383 -19.606 22.909 1.00 85.19 280 ILE A O 1
ATOM 2126 N N . PRO A 1 281 ? 1.424 -21.299 21.863 1.00 80.31 281 PRO A N 1
ATOM 2127 C CA . PRO A 1 281 ? 2.570 -20.492 21.426 1.00 80.31 281 PRO A CA 1
ATOM 2128 C C . PRO A 1 281 ? 2.201 -19.294 20.538 1.00 80.31 281 PRO A C 1
ATOM 2130 O O . PRO A 1 281 ? 2.950 -18.324 20.444 1.00 80.31 281 PRO A O 1
ATOM 2133 N N . ASP A 1 282 ? 1.058 -19.368 19.859 1.00 79.50 282 ASP A N 1
ATOM 2134 C CA . ASP A 1 282 ? 0.556 -18.320 18.981 1.00 79.50 282 ASP A CA 1
ATOM 2135 C C . ASP A 1 282 ? -0.105 -17.184 19.782 1.00 79.50 282 ASP A C 1
ATOM 2137 O O . ASP A 1 282 ? -1.146 -17.346 20.426 1.00 79.50 282 ASP A O 1
ATOM 2141 N N . GLN A 1 283 ? 0.495 -15.996 19.695 1.00 76.12 283 GLN A N 1
ATOM 2142 C CA . GLN A 1 283 ? 0.097 -14.807 20.445 1.00 76.12 283 GLN A CA 1
ATOM 2143 C C . GLN A 1 283 ? -1.300 -14.281 20.072 1.00 76.12 283 GLN A C 1
ATOM 2145 O O . GLN A 1 283 ? -1.967 -13.649 20.900 1.00 76.12 283 GLN A O 1
ATOM 2150 N N . VAL A 1 284 ? -1.775 -14.542 18.852 1.00 70.50 284 VAL A N 1
ATOM 2151 C CA . VAL A 1 284 ? -3.113 -14.138 18.400 1.00 70.50 284 VAL A CA 1
ATOM 2152 C C . VAL A 1 284 ? -4.178 -14.922 19.169 1.00 70.50 284 VAL A C 1
ATOM 2154 O O . VAL A 1 284 ? -5.144 -14.327 19.661 1.00 70.50 284 VAL A O 1
ATOM 2157 N N . PHE A 1 285 ? -3.966 -16.227 19.356 1.00 78.00 285 PHE A N 1
ATOM 2158 C CA . PHE A 1 285 ? -4.860 -17.088 20.135 1.00 78.00 285 PHE A CA 1
ATOM 2159 C C . PHE A 1 285 ? -4.674 -16.907 21.645 1.00 78.00 285 PHE A C 1
ATOM 2161 O O . PHE A 1 285 ? -5.663 -16.762 22.366 1.00 78.00 285 PHE A O 1
ATOM 2168 N N . ALA A 1 286 ? -3.431 -16.816 22.124 1.00 81.75 286 ALA A N 1
ATOM 2169 C CA . ALA A 1 286 ? -3.133 -16.661 23.549 1.00 81.75 286 ALA A CA 1
ATOM 2170 C C . ALA A 1 286 ? -3.639 -15.347 24.158 1.00 81.75 286 ALA A C 1
ATOM 2172 O O . ALA A 1 286 ? -3.901 -15.272 25.360 1.00 81.75 286 ALA A O 1
ATOM 2173 N N . SER A 1 287 ? -3.806 -14.310 23.332 1.00 78.19 287 SER A N 1
ATOM 2174 C CA . SER A 1 287 ? -4.350 -13.010 23.744 1.00 78.19 287 SER A CA 1
ATOM 2175 C C . SER A 1 287 ? -5.881 -12.935 23.750 1.00 78.19 287 SER A C 1
ATOM 2177 O O . SER A 1 287 ? -6.422 -11.883 24.091 1.00 78.19 287 SER A O 1
ATOM 2179 N N . GLU A 1 288 ? -6.588 -13.998 23.342 1.00 78.38 288 GLU A N 1
ATOM 2180 C CA . GLU A 1 288 ? -8.045 -14.000 23.110 1.00 78.38 288 GLU A CA 1
ATOM 2181 C C . GLU A 1 288 ? -8.513 -12.935 22.094 1.00 78.38 288 GLU A C 1
ATOM 2183 O O . GLU A 1 288 ? -9.698 -12.593 22.026 1.00 78.38 288 GLU A O 1
ATOM 2188 N N . SER A 1 289 ? -7.600 -12.392 21.276 1.00 61.28 289 SER A N 1
ATOM 2189 C CA . SER A 1 289 ? -7.913 -11.330 20.308 1.00 61.28 289 SER A CA 1
ATOM 2190 C C . SER A 1 289 ? -8.942 -11.776 19.259 1.00 61.28 289 SER A C 1
ATOM 2192 O O . SER A 1 289 ? -9.779 -10.978 18.827 1.00 61.28 289 SER A O 1
ATOM 2194 N N . MET A 1 290 ? -8.940 -13.074 18.937 1.00 63.34 290 MET A N 1
ATOM 2195 C CA . MET A 1 290 ? -9.892 -13.741 18.042 1.00 63.34 290 MET A CA 1
ATOM 2196 C C . MET A 1 290 ? -11.184 -14.197 18.739 1.00 63.34 290 MET A C 1
ATOM 2198 O O . MET A 1 290 ? -12.120 -14.633 18.072 1.00 63.34 290 MET A O 1
ATOM 2202 N N . GLY A 1 291 ? -11.275 -14.055 20.063 1.00 70.75 291 GLY A N 1
ATOM 2203 C CA . GLY A 1 291 ? -12.397 -14.515 20.877 1.00 70.75 291 GLY A CA 1
ATOM 2204 C C . GLY A 1 291 ? -11.972 -15.477 21.984 1.00 70.75 291 GLY A C 1
ATOM 2205 O O . GLY A 1 291 ? -10.824 -15.911 22.057 1.00 70.75 291 GLY A O 1
ATOM 2206 N N . LYS A 1 292 ? -12.929 -15.802 22.860 1.00 77.69 292 LYS A N 1
ATOM 2207 C CA . LYS A 1 292 ? -12.751 -16.835 23.885 1.00 77.69 292 LYS A CA 1
ATOM 2208 C C . LYS A 1 292 ? -12.777 -18.214 23.234 1.00 77.69 292 LYS A C 1
ATOM 2210 O O . LYS A 1 292 ? -13.552 -18.443 22.310 1.00 77.69 292 LYS A O 1
ATOM 2215 N N . GLY A 1 293 ? -11.980 -19.126 23.764 1.00 82.44 293 GLY A N 1
ATOM 2216 C CA . GLY A 1 293 ? -11.842 -20.484 23.261 1.00 82.44 293 GLY A CA 1
ATOM 2217 C C . GLY A 1 293 ? -11.025 -21.342 24.218 1.00 82.44 293 GLY A C 1
ATOM 2218 O O . GLY A 1 293 ? -10.711 -20.922 25.331 1.00 82.44 293 GLY A O 1
ATOM 2219 N N . ILE A 1 294 ? -10.691 -22.542 23.766 1.00 85.00 294 ILE A N 1
ATOM 2220 C CA . ILE A 1 294 ? -9.871 -23.522 24.480 1.00 85.00 294 ILE A CA 1
ATOM 2221 C C . ILE A 1 294 ? -8.846 -24.097 23.503 1.00 85.00 294 ILE A C 1
ATOM 2223 O O . ILE A 1 294 ? -9.145 -24.247 22.317 1.00 85.00 294 ILE A O 1
ATOM 2227 N N . GLY A 1 295 ? -7.644 -24.402 23.987 1.00 86.62 295 GLY A N 1
ATOM 2228 C CA . GLY A 1 295 ? -6.683 -25.197 23.232 1.00 86.62 295 GLY A CA 1
ATOM 2229 C C . GLY A 1 295 ? -6.878 -26.676 23.543 1.00 86.62 295 GLY A C 1
ATOM 2230 O O . GLY A 1 295 ? -7.232 -27.036 24.666 1.00 86.62 295 GLY A O 1
ATOM 2231 N N . ILE A 1 296 ? -6.655 -27.537 22.554 1.00 87.75 296 ILE A N 1
ATOM 2232 C CA . ILE A 1 296 ? -6.672 -28.988 22.747 1.00 87.75 296 ILE A CA 1
ATOM 2233 C C . ILE A 1 296 ? -5.403 -29.559 22.124 1.00 87.75 296 ILE A C 1
ATOM 2235 O O . ILE A 1 296 ? -5.199 -29.418 20.917 1.00 87.75 296 ILE A O 1
ATOM 2239 N N . ILE A 1 297 ? -4.563 -30.208 22.932 1.00 87.69 297 ILE A N 1
ATOM 2240 C CA . ILE A 1 297 ? -3.426 -30.991 22.438 1.00 87.69 297 ILE A CA 1
ATOM 2241 C C . ILE A 1 297 ? -3.979 -32.340 21.967 1.00 87.69 297 ILE A C 1
ATOM 2243 O O . ILE A 1 297 ? -4.438 -33.123 22.803 1.00 87.69 297 ILE A O 1
ATOM 2247 N N . PRO A 1 298 ? -3.978 -32.641 20.655 1.00 88.25 298 PRO A N 1
ATOM 2248 C CA . PRO A 1 298 ? -4.650 -33.826 20.141 1.00 88.25 298 PRO A CA 1
ATOM 2249 C C . PRO A 1 298 ? -3.960 -35.108 20.613 1.00 88.25 298 PRO A C 1
ATOM 2251 O O . PRO A 1 298 ? -2.774 -35.304 20.360 1.00 88.25 298 PRO A O 1
ATOM 2254 N N . SER A 1 299 ? -4.713 -36.033 21.211 1.00 87.50 299 SER A N 1
ATOM 2255 C CA . SER A 1 299 ? -4.234 -37.402 21.462 1.00 87.50 299 SER A CA 1
ATOM 2256 C C . SER A 1 299 ? -4.175 -38.218 20.170 1.00 87.50 299 SER A C 1
ATOM 2258 O O . SER A 1 299 ? -3.415 -39.175 20.055 1.00 87.50 299 SER A O 1
ATOM 2260 N N . THR A 1 300 ? -5.004 -37.850 19.189 1.00 81.44 300 THR A N 1
ATOM 2261 C CA . THR A 1 300 ? -5.038 -38.460 17.858 1.00 81.44 300 THR A CA 1
ATOM 2262 C C . THR A 1 300 ? -4.978 -37.361 16.802 1.00 81.44 300 THR A C 1
ATOM 2264 O O . THR A 1 300 ? -5.620 -36.324 16.941 1.00 81.44 300 THR A O 1
ATOM 2267 N N . GLY A 1 301 ? -4.231 -37.577 15.717 1.00 81.81 301 GLY A N 1
ATOM 2268 C CA . GLY A 1 301 ? -4.099 -36.613 14.613 1.00 81.81 301 GLY A CA 1
ATOM 2269 C C . GLY A 1 301 ? -5.336 -36.509 13.709 1.00 81.81 301 GLY A C 1
ATOM 2270 O O . GLY A 1 301 ? -5.198 -36.236 12.518 1.00 81.81 301 GLY A O 1
ATOM 2271 N N . ARG A 1 302 ? -6.535 -36.793 14.232 1.00 82.19 302 ARG A N 1
ATOM 2272 C CA . ARG A 1 302 ? -7.786 -36.866 13.472 1.00 82.19 302 ARG A CA 1
ATOM 2273 C C . ARG A 1 302 ? -8.827 -35.923 14.071 1.00 82.19 302 ARG A C 1
ATOM 2275 O O . ARG A 1 302 ? -9.378 -36.213 15.124 1.00 82.19 302 ARG A O 1
ATOM 2282 N N . ALA A 1 303 ? -9.140 -34.847 13.352 1.00 81.50 303 ALA A N 1
ATOM 2283 C CA . ALA A 1 303 ? -10.289 -33.990 13.634 1.00 81.50 303 ALA A CA 1
ATOM 2284 C C . ALA A 1 303 ? -11.529 -34.507 12.886 1.00 81.50 303 ALA A C 1
ATOM 2286 O O . ALA A 1 303 ? -11.446 -34.847 11.702 1.00 81.50 303 ALA A O 1
ATOM 2287 N N . VAL A 1 304 ? -12.672 -34.571 13.565 1.00 84.00 304 VAL A N 1
ATOM 2288 C CA . VAL A 1 304 ? -13.970 -34.954 12.989 1.00 84.00 304 VAL A CA 1
ATOM 2289 C C . VAL A 1 304 ? -14.978 -33.823 13.155 1.00 84.00 304 VAL A C 1
ATOM 2291 O O . VAL A 1 304 ? -14.857 -33.006 14.062 1.00 84.00 304 VAL A O 1
ATOM 2294 N N . SER A 1 305 ? -15.974 -33.755 12.269 1.00 84.25 305 SER A N 1
ATOM 2295 C CA . SER A 1 305 ? -17.035 -32.755 12.405 1.00 84.25 305 SER A CA 1
ATOM 2296 C C . SER A 1 305 ? -17.876 -33.062 13.649 1.00 84.25 305 SER A C 1
ATOM 2298 O O . SER A 1 305 ? -18.374 -34.185 13.754 1.00 84.25 305 SER A O 1
ATOM 2300 N N . PRO A 1 306 ? -18.068 -32.104 14.571 1.00 81.06 306 PRO A N 1
ATOM 2301 C CA . PRO A 1 306 ? -18.893 -32.311 15.756 1.00 81.06 306 PRO A CA 1
ATOM 2302 C C . PRO A 1 306 ? -20.388 -32.102 15.465 1.00 81.06 306 PRO A C 1
ATOM 2304 O O . PRO A 1 306 ? -21.229 -32.378 16.315 1.00 81.06 306 PRO A O 1
ATOM 2307 N N . VAL A 1 307 ? -20.720 -31.618 14.262 1.00 81.50 307 VAL A N 1
ATOM 2308 C CA . VAL A 1 307 ? -22.080 -31.320 13.798 1.00 81.50 307 VAL A CA 1
ATOM 2309 C C . VAL A 1 307 ? -22.285 -31.780 12.353 1.00 81.50 307 VAL A C 1
ATOM 2311 O O . VAL A 1 307 ? -21.326 -31.975 11.602 1.00 81.50 307 VAL A O 1
ATOM 2314 N N . ASN A 1 308 ? -23.545 -31.912 11.940 1.00 82.38 308 ASN A N 1
ATOM 2315 C CA . ASN A 1 308 ? -23.905 -32.088 10.534 1.00 82.38 308 ASN A CA 1
ATOM 2316 C C . ASN A 1 308 ? -24.046 -30.710 9.872 1.00 82.38 308 ASN A C 1
ATOM 2318 O O . ASN A 1 308 ? -24.781 -29.863 10.372 1.00 82.38 308 ASN A O 1
ATOM 2322 N N . GLY A 1 309 ? -23.365 -30.476 8.749 1.00 79.19 309 GLY A N 1
ATOM 2323 C CA . GLY A 1 309 ? -23.410 -29.181 8.073 1.00 79.19 309 GLY A CA 1
ATOM 2324 C C . GLY A 1 309 ? -22.680 -29.160 6.734 1.00 79.19 309 GLY A C 1
ATOM 2325 O O . GLY A 1 309 ? -22.068 -30.145 6.321 1.00 79.19 309 GLY A O 1
ATOM 2326 N N . ILE A 1 310 ? -22.755 -28.016 6.052 1.00 79.94 310 ILE A N 1
ATOM 2327 C CA . ILE A 1 310 ? -22.047 -27.755 4.795 1.00 79.94 310 ILE A CA 1
ATOM 2328 C C . ILE A 1 310 ? -20.897 -26.797 5.098 1.00 79.94 310 ILE A C 1
ATOM 2330 O O . ILE A 1 310 ? -21.122 -25.697 5.598 1.00 79.94 310 ILE A O 1
ATOM 2334 N N . VAL A 1 311 ? -19.668 -27.198 4.770 1.00 78.56 311 VAL A N 1
ATOM 2335 C CA . VAL A 1 311 ? -18.500 -26.310 4.846 1.00 78.56 311 VAL A CA 1
ATOM 2336 C C . VAL A 1 311 ? -18.613 -25.279 3.724 1.00 78.56 311 VAL A C 1
ATOM 2338 O O . VAL A 1 311 ? -18.476 -25.617 2.550 1.00 78.56 311 VAL A O 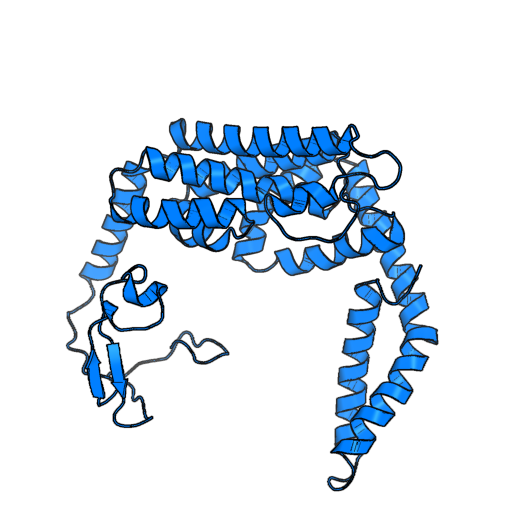1
ATOM 2341 N N . THR A 1 312 ? -18.899 -24.026 4.073 1.00 70.06 312 THR A N 1
ATOM 2342 C CA . THR A 1 312 ? -19.086 -22.933 3.102 1.00 70.06 312 THR A CA 1
ATOM 2343 C C . THR A 1 312 ? -17.782 -22.231 2.733 1.00 70.06 312 THR A C 1
ATOM 2345 O O . THR A 1 312 ? -17.676 -21.687 1.635 1.00 70.06 312 THR A O 1
ATOM 2348 N N . THR A 1 313 ? -16.775 -22.286 3.608 1.00 58.38 313 THR A N 1
ATOM 2349 C CA . THR A 1 313 ? -15.463 -21.663 3.404 1.00 58.38 313 THR A CA 1
ATOM 2350 C C . THR A 1 313 ? -14.369 -22.613 3.881 1.00 58.38 313 THR A C 1
ATOM 2352 O O . THR A 1 313 ? -14.464 -23.167 4.967 1.00 58.38 313 THR A O 1
ATOM 2355 N N . LEU A 1 314 ? -13.319 -22.803 3.078 1.00 72.94 314 LEU A N 1
ATOM 2356 C CA . LEU A 1 314 ? -12.134 -23.576 3.456 1.00 72.94 314 LEU A CA 1
ATOM 2357 C C . LEU A 1 314 ? -10.884 -22.876 2.919 1.00 72.94 314 LEU A C 1
ATOM 2359 O O . LEU A 1 314 ? -10.758 -22.651 1.712 1.00 72.94 314 LEU A O 1
ATOM 2363 N N . PHE A 1 315 ? -9.938 -22.545 3.796 1.00 64.88 315 PHE A N 1
ATOM 2364 C CA . PHE A 1 315 ? -8.697 -21.898 3.377 1.00 64.88 315 PHE A CA 1
ATOM 2365 C C . PHE A 1 315 ? -7.753 -22.893 2.690 1.00 64.88 315 PHE A C 1
ATOM 2367 O O . PHE A 1 315 ? -7.624 -24.044 3.104 1.00 64.88 315 PHE A O 1
ATOM 2374 N N . LYS A 1 316 ? -7.023 -22.438 1.661 1.00 69.31 316 LYS A N 1
ATOM 2375 C CA . LYS A 1 316 ? -6.110 -23.277 0.852 1.00 69.31 316 LYS A CA 1
ATOM 2376 C C . LYS A 1 316 ? -5.089 -24.064 1.681 1.00 69.31 316 LYS A C 1
ATOM 2378 O O . LYS A 1 316 ? -4.783 -25.204 1.350 1.00 69.31 316 LYS A O 1
ATOM 2383 N N . THR A 1 317 ? -4.563 -23.454 2.740 1.00 74.06 317 THR A N 1
ATOM 2384 C CA . THR A 1 317 ? -3.564 -24.061 3.635 1.00 74.06 317 THR A CA 1
ATOM 2385 C C . THR A 1 317 ? -4.174 -25.027 4.651 1.00 74.06 317 THR A C 1
ATOM 2387 O O . THR A 1 317 ? -3.429 -25.668 5.380 1.00 74.06 317 THR A O 1
ATOM 2390 N N . LYS A 1 318 ? -5.511 -25.135 4.719 1.00 71.75 318 LYS A N 1
ATOM 2391 C CA . LYS A 1 318 ? -6.262 -25.964 5.680 1.00 71.75 318 LYS A CA 1
ATOM 2392 C C . LYS A 1 318 ? -5.959 -25.672 7.157 1.00 71.75 318 LYS A C 1
ATOM 2394 O O . LYS A 1 318 ? -6.317 -26.459 8.020 1.00 71.75 318 LYS A O 1
ATOM 2399 N N . HIS A 1 319 ? -5.323 -24.535 7.439 1.00 64.75 319 HIS A N 1
ATOM 2400 C CA . HIS A 1 319 ? -5.033 -24.061 8.793 1.00 64.75 319 HIS A CA 1
ATOM 2401 C C . HIS A 1 319 ? -6.294 -23.666 9.578 1.00 64.75 319 HIS A C 1
ATOM 2403 O O . HIS A 1 319 ? -6.262 -23.623 10.801 1.00 64.75 319 HIS A O 1
ATOM 2409 N N . ALA A 1 320 ? -7.386 -23.373 8.869 1.00 63.50 320 ALA A N 1
ATOM 2410 C CA . ALA A 1 320 ? -8.677 -23.022 9.431 1.00 63.50 320 ALA A CA 1
ATOM 2411 C C . ALA A 1 320 ? -9.792 -23.584 8.538 1.00 63.50 320 ALA A C 1
ATOM 2413 O O . ALA A 1 320 ? -9.683 -23.560 7.302 1.00 63.50 320 ALA A O 1
ATOM 2414 N N . ILE A 1 321 ? -10.830 -24.095 9.195 1.00 65.44 321 ILE A N 1
ATOM 2415 C CA . ILE A 1 321 ? -12.096 -24.570 8.630 1.00 65.44 321 ILE A CA 1
ATOM 2416 C C . ILE A 1 321 ? -13.202 -23.786 9.324 1.00 65.44 321 ILE A C 1
ATOM 2418 O O . ILE A 1 321 ? -13.094 -23.643 10.562 1.00 65.44 321 ILE A O 1
#